Protein AF-A0A178WM31-F1 (afdb_monomer)

InterPro domains:
  IPR015324 Ribosomal protein Rsm22-like [PF09243] (24-96)
  IPR015324 Ribosomal protein Rsm22-like [PF09243] (181-247)
  IPR052571 Mitochondrial RNA Methyltransferase [PTHR13184] (1-259)

Nearest PDB structures (foldseek):
  4l1n-assembly1_A  TM=6.946E-01  e=3.541E-01  Clostridium novyi NT

Structure (mmCIF, N/CA/C/O backbone):
data_AF-A0A178WM31-F1
#
_entry.id   AF-A0A178WM31-F1
#
loop_
_atom_site.group_PDB
_atom_site.id
_atom_site.type_symbol
_atom_site.label_atom_id
_atom_site.label_alt_id
_atom_site.label_comp_id
_atom_site.label_asym_id
_atom_site.label_entity_id
_atom_site.label_seq_id
_atom_site.pdbx_PDB_ins_code
_atom_site.Cartn_x
_atom_site.Cartn_y
_atom_site.Cartn_z
_atom_site.occupancy
_atom_site.B_iso_or_equiv
_atom_site.auth_seq_id
_atom_site.auth_comp_id
_atom_site.auth_asym_id
_atom_site.auth_atom_id
_atom_site.pdbx_PDB_model_num
ATOM 1 N N . MET A 1 1 ? -17.521 -1.505 -2.002 1.00 82.62 1 MET A N 1
ATOM 2 C CA . MET A 1 1 ? -17.463 -2.493 -0.894 1.00 82.62 1 MET A CA 1
ATOM 3 C C . MET A 1 1 ? -16.826 -1.911 0.374 1.00 82.62 1 MET A C 1
ATOM 5 O O . MET A 1 1 ? -17.539 -1.756 1.356 1.00 82.62 1 MET A O 1
ATOM 9 N N . ARG A 1 2 ? -15.535 -1.531 0.354 1.00 89.56 2 ARG A N 1
ATOM 10 C CA . ARG A 1 2 ? -14.767 -1.012 1.510 1.00 89.56 2 ARG A CA 1
ATOM 11 C C . ARG A 1 2 ? -15.497 0.030 2.374 1.00 89.56 2 ARG A C 1
ATOM 13 O O . ARG A 1 2 ? -15.720 -0.195 3.560 1.00 89.56 2 ARG A O 1
ATOM 20 N N . SER A 1 3 ? -15.909 1.139 1.761 1.00 86.56 3 SER A N 1
ATOM 21 C CA . SER A 1 3 ? -16.620 2.246 2.418 1.00 86.56 3 SER A CA 1
ATOM 22 C C . SER A 1 3 ? -17.945 1.814 3.063 1.00 86.56 3 SER A C 1
ATOM 24 O O . SER A 1 3 ? -18.277 2.274 4.154 1.00 86.56 3 SER A O 1
ATOM 26 N N . HIS A 1 4 ? -18.669 0.876 2.445 1.00 88.88 4 HIS A N 1
ATOM 27 C CA . HIS A 1 4 ? -19.939 0.359 2.958 1.00 88.88 4 HIS A CA 1
ATOM 28 C C . HIS A 1 4 ? -19.770 -0.470 4.243 1.00 88.88 4 HIS A C 1
ATOM 30 O O . HIS A 1 4 ? -20.517 -0.261 5.197 1.00 88.88 4 HIS A O 1
ATOM 36 N N . ILE A 1 5 ? -18.771 -1.361 4.304 1.00 90.12 5 ILE A N 1
ATOM 37 C CA . ILE A 1 5 ? -18.499 -2.192 5.493 1.00 90.12 5 ILE A CA 1
ATOM 38 C C . ILE A 1 5 ? -18.154 -1.303 6.696 1.00 90.12 5 ILE A C 1
ATOM 40 O O . ILE A 1 5 ? -18.776 -1.415 7.752 1.00 90.12 5 ILE A O 1
ATOM 44 N N . LEU A 1 6 ? -17.232 -0.351 6.517 1.00 88.94 6 LEU A N 1
ATOM 45 C CA . LEU A 1 6 ? -16.856 0.587 7.578 1.00 88.94 6 LEU A CA 1
ATOM 46 C C . LEU A 1 6 ? -18.022 1.494 7.999 1.00 88.94 6 LEU A C 1
ATOM 48 O O . LEU A 1 6 ? -18.183 1.781 9.185 1.00 88.94 6 LEU A O 1
ATOM 52 N N . TRP A 1 7 ? -18.869 1.927 7.060 1.00 90.31 7 TRP A N 1
ATOM 53 C CA . TRP A 1 7 ? -20.075 2.696 7.375 1.00 90.31 7 TRP A CA 1
ATOM 54 C C . TRP A 1 7 ? -21.085 1.887 8.199 1.00 90.31 7 TRP A C 1
ATOM 56 O O . TRP A 1 7 ? -21.646 2.419 9.161 1.00 90.31 7 TRP A O 1
ATOM 66 N N . MET A 1 8 ? -21.287 0.606 7.868 1.00 90.75 8 MET A N 1
ATOM 67 C CA . MET A 1 8 ? -22.155 -0.303 8.623 1.00 90.75 8 MET A CA 1
ATOM 68 C C . MET A 1 8 ? -21.659 -0.489 10.059 1.00 90.75 8 MET A C 1
ATOM 70 O O . MET A 1 8 ? -22.449 -0.350 10.996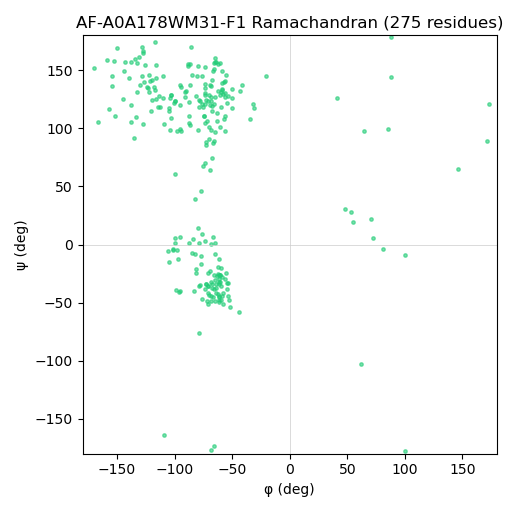 1.00 90.75 8 MET A O 1
ATOM 74 N N . GLU A 1 9 ? -20.359 -0.705 10.262 1.00 89.88 9 GLU A N 1
ATOM 75 C CA . GLU A 1 9 ? -19.808 -0.897 11.607 1.00 89.88 9 GLU A CA 1
ATOM 76 C C . GLU A 1 9 ? -19.814 0.409 12.419 1.00 89.88 9 GLU A C 1
ATOM 78 O O . GLU A 1 9 ? -20.303 0.421 13.550 1.00 89.88 9 GLU A O 1
ATOM 83 N N . LYS A 1 10 ? -19.458 1.554 11.812 1.00 87.38 10 LYS A N 1
ATOM 84 C CA . LYS A 1 10 ? -19.639 2.892 12.419 1.00 87.38 10 LYS A CA 1
ATOM 85 C C . LYS A 1 10 ? 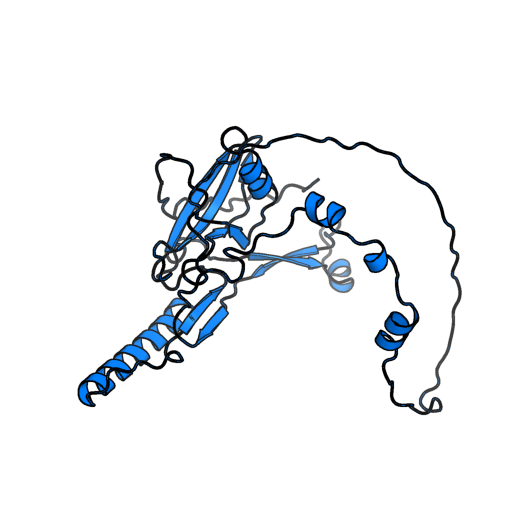-21.112 3.220 12.714 1.00 87.38 10 LYS A C 1
ATOM 87 O O . LYS A 1 10 ? -21.407 4.039 13.584 1.00 87.38 10 LYS A O 1
ATOM 92 N N . ARG A 1 11 ? -22.079 2.635 11.996 1.00 89.69 11 ARG A N 1
ATOM 93 C CA . ARG A 1 11 ? -23.524 2.767 12.283 1.00 89.69 11 ARG A CA 1
ATOM 94 C C . ARG A 1 11 ? -23.959 1.877 13.452 1.00 89.69 11 ARG A C 1
ATOM 96 O O . ARG A 1 11 ? -24.832 2.300 14.208 1.00 89.69 11 ARG A O 1
ATOM 103 N N . LYS A 1 12 ? -23.371 0.686 13.623 1.00 88.50 12 LYS A N 1
ATOM 104 C CA . LYS A 1 12 ? -23.596 -0.176 14.800 1.00 88.50 12 LYS A CA 1
ATOM 105 C C . LYS A 1 12 ? -23.009 0.447 16.068 1.00 88.50 12 LYS A C 1
ATOM 107 O O . LYS A 1 12 ? -23.745 0.571 17.042 1.00 88.50 12 LYS A O 1
ATOM 112 N N . LEU A 1 13 ? -21.756 0.913 16.031 1.00 85.19 13 LEU A N 1
ATOM 113 C CA . LEU A 1 13 ? -21.094 1.596 17.155 1.00 85.19 13 LEU A CA 1
ATOM 114 C C . LEU A 1 13 ? -21.945 2.757 17.689 1.00 85.19 13 LEU A C 1
ATOM 116 O O . LEU A 1 13 ? -22.389 2.712 18.832 1.00 85.19 13 LEU A O 1
ATOM 120 N N . ARG A 1 14 ? -22.363 3.682 16.815 1.00 87.31 14 ARG A N 1
ATOM 121 C CA . ARG A 1 14 ? -23.258 4.802 17.175 1.00 87.31 14 ARG A CA 1
ATOM 122 C C . ARG A 1 14 ? -24.625 4.398 17.744 1.00 87.31 14 ARG A C 1
ATOM 124 O O . ARG A 1 14 ? -25.293 5.226 18.364 1.00 87.31 14 ARG A O 1
ATOM 131 N N . LYS A 1 15 ? -25.096 3.164 17.523 1.00 87.44 15 LYS A N 1
ATOM 132 C CA . LYS A 1 15 ? -26.299 2.628 18.191 1.00 87.44 15 LYS A CA 1
ATOM 133 C C . LYS A 1 15 ? -25.974 2.072 19.579 1.00 87.44 15 LYS A C 1
ATOM 135 O O . LYS A 1 15 ? -26.765 2.282 20.495 1.00 87.44 15 LYS A O 1
ATOM 140 N N . LEU A 1 16 ? -24.840 1.384 19.727 1.00 84.69 16 LEU A N 1
ATOM 141 C CA . LEU A 1 16 ? -24.357 0.862 21.007 1.00 84.69 16 LEU A CA 1
ATOM 142 C C . LEU A 1 16 ? -24.027 2.004 21.972 1.00 84.69 16 LEU A C 1
ATOM 144 O O . LEU A 1 16 ? -24.573 2.019 23.067 1.00 84.69 16 LEU A O 1
ATOM 148 N N . GLU A 1 17 ? -23.275 3.014 21.528 1.00 84.12 17 GLU A N 1
ATOM 149 C CA . GLU A 1 17 ? -22.971 4.244 22.279 1.00 84.12 17 GLU A CA 1
ATOM 150 C C . GLU A 1 17 ? -24.244 4.927 22.805 1.00 84.12 17 GLU A C 1
ATOM 152 O O . GLU A 1 17 ? -24.350 5.246 23.986 1.00 84.12 17 GLU A O 1
ATOM 157 N N . LYS A 1 18 ? -25.263 5.100 21.948 1.00 85.50 18 LYS A N 1
ATOM 158 C CA . LYS A 1 18 ? -26.552 5.694 22.346 1.00 85.50 18 LYS A CA 1
ATOM 159 C C . LYS A 1 18 ? -27.312 4.854 23.372 1.00 85.50 18 LYS A C 1
ATOM 161 O O . LYS A 1 18 ? -28.002 5.424 24.212 1.00 85.50 18 LYS A O 1
ATOM 166 N N . LYS A 1 19 ? -27.205 3.524 23.304 1.00 84.31 19 LYS A N 1
ATOM 167 C CA . LYS A 1 19 ? -27.796 2.620 24.297 1.00 84.31 19 LYS A CA 1
ATOM 168 C C . LYS A 1 19 ? -27.023 2.694 25.620 1.00 84.31 19 LYS A C 1
ATOM 170 O O . LYS A 1 19 ? -27.624 2.937 26.654 1.00 84.31 19 LYS A O 1
ATOM 175 N N . MET A 1 20 ? -25.698 2.600 25.575 1.00 81.12 20 MET A N 1
ATOM 176 C CA . MET A 1 20 ? -24.802 2.707 26.732 1.00 81.12 20 MET A CA 1
ATOM 177 C C . MET A 1 20 ? -24.952 4.036 27.482 1.00 81.12 20 MET A C 1
ATOM 179 O O . MET A 1 20 ? -25.060 4.033 28.706 1.00 81.12 20 MET A O 1
ATOM 183 N N . LYS A 1 21 ? -25.084 5.157 26.758 1.00 80.69 21 LYS A N 1
ATOM 184 C CA . LYS A 1 21 ? -25.365 6.480 27.340 1.00 80.69 21 LYS A CA 1
ATOM 185 C C . LYS A 1 21 ? -26.745 6.575 28.008 1.00 80.69 21 LYS A C 1
ATOM 187 O O . LYS A 1 21 ? -26.917 7.374 28.921 1.00 80.69 21 LYS A O 1
ATOM 192 N N . LYS A 1 22 ? -27.725 5.770 27.578 1.00 80.75 22 LYS A N 1
ATOM 193 C CA . LYS A 1 22 ? -29.028 5.635 28.254 1.00 80.75 22 LYS A CA 1
ATOM 194 C C . LYS A 1 22 ? -28.936 4.731 29.492 1.00 80.75 22 LYS A C 1
ATOM 196 O O . LYS A 1 22 ? -29.598 5.004 30.485 1.00 80.75 22 LYS A O 1
ATOM 201 N N . ASP A 1 23 ? -28.110 3.691 29.423 1.00 80.50 23 ASP A N 1
ATOM 202 C CA . ASP A 1 23 ? -27.950 2.667 30.464 1.00 80.50 23 ASP A CA 1
ATOM 203 C C . ASP A 1 23 ? -26.890 3.044 31.533 1.00 80.50 23 ASP A C 1
ATOM 205 O O . ASP A 1 23 ? -26.632 2.259 32.445 1.00 80.50 23 ASP A O 1
ATOM 209 N N . GLY A 1 24 ? -26.260 4.224 31.428 1.00 72.31 24 GLY A N 1
ATOM 210 C CA . GLY A 1 24 ? -25.311 4.764 32.413 1.00 72.31 24 GLY A CA 1
ATOM 211 C C . GLY A 1 24 ? -23.954 4.051 32.489 1.00 72.31 24 GLY A C 1
ATOM 212 O O . GLY A 1 24 ? -23.294 4.122 33.523 1.00 72.31 24 GLY A O 1
ATOM 213 N N . LYS A 1 25 ? -23.536 3.334 31.435 1.00 65.44 25 LYS A N 1
ATOM 214 C CA . LYS A 1 25 ? -22.296 2.532 31.420 1.00 65.44 25 LYS A CA 1
ATOM 215 C C . LYS A 1 25 ? -21.335 2.986 30.324 1.00 65.44 25 LYS A C 1
ATOM 217 O O . LYS A 1 25 ? -21.616 2.784 29.147 1.00 65.44 25 LYS A O 1
ATOM 222 N N . GLU A 1 26 ? -20.173 3.508 30.708 1.00 60.28 26 GLU A N 1
ATOM 223 C CA . GLU A 1 26 ? -19.117 3.967 29.790 1.00 60.28 26 GLU A CA 1
ATOM 224 C C . GLU A 1 26 ? -17.985 2.935 29.633 1.00 60.28 26 GLU A C 1
ATOM 226 O O . GLU A 1 26 ? -16.831 3.196 29.952 1.00 60.28 26 GLU A O 1
ATOM 231 N N . VAL A 1 27 ? -18.306 1.735 29.137 1.00 58.72 27 VAL A N 1
ATOM 232 C CA . VAL A 1 27 ? -17.288 0.729 28.775 1.00 58.72 27 VAL A CA 1
ATOM 233 C C . VAL A 1 27 ? -17.532 0.255 27.347 1.00 58.72 27 VAL A C 1
ATOM 235 O O . VAL A 1 27 ? -18.444 -0.531 27.088 1.00 58.72 27 VAL A O 1
ATOM 238 N N . LEU A 1 28 ? -16.716 0.746 26.413 1.00 62.62 28 LEU A N 1
ATOM 239 C CA . LEU A 1 28 ? -16.705 0.284 25.027 1.00 62.62 28 LEU A CA 1
ATOM 240 C C . LEU A 1 28 ? -15.927 -1.035 24.932 1.00 62.62 28 LEU A C 1
ATOM 242 O O . LEU A 1 28 ? -14.763 -1.106 25.315 1.00 62.62 28 LEU A O 1
ATOM 246 N N . ASP A 1 29 ? -16.561 -2.078 24.396 1.00 64.75 29 ASP A N 1
ATOM 247 C CA . ASP A 1 29 ? -15.893 -3.354 24.128 1.00 64.75 29 ASP A CA 1
ATOM 248 C C . ASP A 1 29 ? -14.869 -3.183 22.995 1.00 64.75 29 ASP A C 1
ATOM 250 O O . ASP A 1 29 ? -15.228 -2.797 21.877 1.00 64.75 29 ASP A O 1
ATOM 254 N N . LEU A 1 30 ? -13.604 -3.521 23.264 1.00 66.44 30 LEU A N 1
ATOM 255 C CA . LEU A 1 30 ? -12.494 -3.512 22.302 1.00 66.44 30 LEU A CA 1
ATOM 256 C C . LEU A 1 30 ? -12.779 -4.358 21.048 1.00 66.44 30 LEU A C 1
ATOM 258 O O . LEU A 1 30 ? -12.230 -4.085 19.981 1.00 66.44 30 LEU A O 1
ATOM 262 N N . LYS A 1 31 ? -13.665 -5.360 21.147 1.00 71.19 31 LYS A N 1
ATOM 263 C CA . LYS A 1 31 ? -14.098 -6.212 20.025 1.00 71.19 31 LYS A CA 1
ATOM 264 C C . LYS A 1 31 ? -15.105 -5.526 19.095 1.00 71.19 31 LYS A C 1
ATOM 266 O O . LYS A 1 31 ? -15.413 -6.066 18.031 1.00 71.19 31 LYS A O 1
ATOM 271 N N . SER A 1 32 ? -15.630 -4.359 19.472 1.00 80.12 32 SER A N 1
ATOM 272 C CA . SER A 1 32 ? -16.618 -3.614 18.691 1.00 80.12 32 SER A CA 1
ATOM 273 C C . SER A 1 32 ? -15.966 -2.693 17.650 1.00 80.12 32 SER A C 1
ATOM 275 O O . SER A 1 32 ? -14.979 -2.003 17.911 1.00 80.12 32 SER A O 1
ATOM 277 N N . GLY A 1 33 ? -16.535 -2.682 16.441 1.00 86.44 33 GLY A N 1
ATOM 278 C CA . GLY A 1 33 ? -15.973 -1.985 15.282 1.00 86.44 33 GLY A CA 1
ATOM 279 C C . GLY A 1 33 ? -15.226 -2.916 14.325 1.00 86.44 33 GLY A C 1
ATOM 280 O O . GLY A 1 33 ? -15.190 -4.136 14.506 1.00 86.44 33 GLY A O 1
ATOM 281 N N . ALA A 1 34 ? -14.658 -2.326 13.279 1.00 90.06 34 ALA A N 1
ATOM 282 C CA . ALA A 1 34 ? -13.751 -2.990 12.355 1.00 90.06 34 ALA A CA 1
ATOM 283 C C . ALA A 1 34 ? -12.826 -1.952 11.713 1.00 90.06 34 ALA A C 1
ATOM 285 O O . ALA A 1 34 ? -13.267 -0.837 11.420 1.00 90.06 34 ALA A O 1
ATOM 286 N N . HIS A 1 35 ? -11.586 -2.351 11.452 1.00 89.62 35 HIS A N 1
ATOM 287 C CA . HIS A 1 35 ? -10.571 -1.559 10.763 1.00 89.62 35 HIS A CA 1
ATOM 288 C C . HIS A 1 35 ? -9.968 -2.354 9.599 1.00 89.62 35 HIS A C 1
ATOM 290 O O . HIS A 1 35 ? -10.140 -3.574 9.488 1.00 89.62 35 HIS A O 1
ATOM 296 N N . ILE A 1 36 ? -9.278 -1.650 8.709 1.00 90.81 36 ILE A N 1
ATOM 297 C CA . ILE A 1 36 ? -8.572 -2.227 7.568 1.00 90.81 36 ILE A CA 1
ATOM 298 C C . ILE A 1 36 ? -7.144 -2.570 7.977 1.00 90.81 36 ILE A C 1
ATOM 300 O O . ILE A 1 36 ? -6.440 -1.750 8.563 1.00 90.81 36 ILE A O 1
ATOM 304 N N . VAL A 1 37 ? -6.740 -3.792 7.631 1.00 89.25 37 VAL A N 1
ATOM 305 C CA . VAL A 1 37 ? -5.373 -4.305 7.804 1.00 89.25 37 VAL A CA 1
ATOM 306 C C . VAL A 1 37 ? -4.567 -4.117 6.518 1.00 89.25 37 VAL A C 1
ATOM 308 O O . VAL A 1 37 ? -3.394 -3.766 6.554 1.00 89.25 37 VAL A O 1
ATOM 311 N N . ALA A 1 38 ? -5.198 -4.349 5.365 1.00 89.62 38 ALA A N 1
ATOM 312 C CA . ALA A 1 38 ? -4.573 -4.221 4.053 1.00 89.62 38 ALA A CA 1
ATOM 313 C C . ALA A 1 38 ? -5.642 -4.034 2.958 1.00 89.62 38 ALA A C 1
ATOM 315 O O . ALA A 1 38 ? -6.796 -4.425 3.159 1.00 89.62 38 ALA A O 1
ATOM 316 N N . PRO A 1 39 ? -5.301 -3.478 1.782 1.00 89.94 39 PRO A N 1
ATOM 317 C CA . PRO A 1 39 ? -4.003 -2.912 1.406 1.00 89.94 39 PRO A CA 1
ATOM 318 C C . PRO A 1 39 ? -3.784 -1.475 1.900 1.00 89.94 39 PRO A C 1
ATOM 320 O O . PRO A 1 39 ? -2.636 -1.058 2.041 1.00 89.94 39 PRO A O 1
ATOM 323 N N . CYS A 1 40 ? -4.863 -0.722 2.141 1.00 90.50 40 CYS A N 1
ATOM 324 C CA . CYS A 1 40 ? -4.811 0.676 2.569 1.00 90.50 40 CYS A CA 1
ATOM 325 C C . CYS A 1 40 ? -4.367 0.785 4.041 1.00 90.50 40 CYS A C 1
ATOM 327 O O . CYS A 1 40 ? -4.971 0.106 4.869 1.00 90.50 40 CYS A O 1
ATOM 329 N N . PRO A 1 41 ? -3.440 1.694 4.396 1.00 88.50 41 PRO A N 1
ATOM 330 C CA . PRO A 1 41 ? -3.034 1.936 5.789 1.00 88.50 41 PRO A CA 1
ATOM 331 C C . PRO A 1 41 ? -4.053 2.762 6.604 1.00 88.50 41 PRO A C 1
ATOM 333 O O . PRO A 1 41 ? -3.766 3.197 7.713 1.00 88.50 41 PRO A O 1
ATOM 336 N N . HIS A 1 42 ? -5.248 3.017 6.062 1.00 89.12 42 HIS A N 1
ATOM 337 C CA . HIS A 1 42 ? -6.242 3.913 6.655 1.00 89.12 42 HIS A CA 1
ATOM 338 C C . HIS A 1 42 ? -7.684 3.406 6.445 1.00 89.12 42 HIS A C 1
ATOM 340 O O . HIS A 1 42 ? -7.987 2.704 5.474 1.00 89.12 42 HIS A O 1
ATOM 346 N N . ASP A 1 43 ? -8.603 3.847 7.309 1.00 89.56 43 ASP A N 1
ATOM 347 C CA . ASP A 1 43 ? -10.050 3.562 7.286 1.00 89.56 43 ASP A CA 1
ATOM 348 C C . ASP A 1 43 ? -10.893 4.717 6.711 1.00 89.56 43 ASP A C 1
ATOM 350 O O . ASP A 1 43 ? -12.112 4.599 6.561 1.00 89.56 43 ASP A O 1
ATOM 354 N N . GLY A 1 44 ? -10.265 5.850 6.386 1.00 88.00 44 GLY A N 1
ATOM 355 C CA . GLY A 1 44 ? -10.928 7.015 5.782 1.00 88.00 44 GLY A CA 1
ATOM 356 C C . GLY A 1 44 ? -11.464 6.773 4.366 1.00 88.00 44 GLY A C 1
ATOM 357 O O . GLY A 1 44 ? -11.399 5.659 3.836 1.00 88.00 44 GLY A O 1
ATOM 358 N N . LYS A 1 45 ? -11.963 7.823 3.703 1.00 89.88 45 LYS A N 1
ATOM 359 C CA . LYS A 1 45 ? -12.295 7.765 2.266 1.00 89.88 45 LYS A CA 1
ATOM 360 C C . LYS A 1 45 ? -11.044 7.367 1.463 1.00 89.88 45 LYS A C 1
ATOM 362 O O . LYS A 1 45 ? -9.954 7.788 1.828 1.00 89.88 45 LYS A O 1
ATOM 367 N N . CYS A 1 46 ? -11.159 6.520 0.435 1.00 90.88 46 CYS A N 1
ATOM 368 C CA . CYS A 1 46 ? -9.971 6.118 -0.335 1.00 90.88 46 CYS A CA 1
ATOM 369 C C . CYS A 1 46 ? -9.505 7.287 -1.228 1.00 90.88 46 CYS A C 1
ATOM 371 O O . CYS A 1 46 ? -10.345 7.817 -1.957 1.00 90.88 46 CYS A O 1
ATOM 373 N N . PRO A 1 47 ? -8.208 7.665 -1.235 1.00 89.31 47 PRO A N 1
ATOM 374 C CA . PRO A 1 47 ? -7.700 8.751 -2.084 1.00 89.31 47 PRO A CA 1
ATOM 375 C C . PRO A 1 47 ? -7.984 8.555 -3.579 1.00 89.31 47 PRO A C 1
ATOM 377 O O . PRO A 1 47 ? -8.191 9.520 -4.305 1.00 89.31 47 PRO A O 1
ATOM 380 N N . LEU A 1 48 ? -8.060 7.297 -4.029 1.00 88.56 48 LEU A N 1
ATOM 381 C CA . LEU A 1 48 ? -8.360 6.932 -5.415 1.00 88.56 48 LEU A CA 1
ATOM 382 C C . LEU A 1 48 ? -9.869 6.866 -5.740 1.00 88.56 48 LEU A C 1
ATOM 384 O O . LEU A 1 48 ? -10.214 6.712 -6.904 1.00 88.56 48 LEU A O 1
ATOM 388 N N . GLU A 1 49 ? -10.784 6.993 -4.766 1.00 85.75 49 GLU A N 1
ATOM 389 C CA . GLU A 1 49 ? -12.235 6.758 -4.969 1.00 85.75 49 GLU A CA 1
ATOM 390 C C . GLU A 1 49 ? -12.898 7.728 -5.958 1.00 85.75 49 GLU A C 1
ATOM 392 O O . GLU A 1 49 ? -13.887 7.368 -6.587 1.00 85.75 49 GLU A O 1
ATOM 397 N N . ASN A 1 50 ? -12.348 8.937 -6.107 1.00 83.00 50 ASN A N 1
ATOM 398 C CA . ASN A 1 50 ? -12.806 9.933 -7.080 1.00 83.00 50 ASN A CA 1
ATOM 399 C C . ASN A 1 50 ? -11.946 9.973 -8.359 1.00 83.00 50 ASN A C 1
ATOM 401 O O . ASN A 1 50 ? -12.199 10.802 -9.228 1.00 83.00 50 ASN A O 1
ATOM 405 N N . THR A 1 51 ? -10.928 9.120 -8.484 1.00 82.12 51 THR A N 1
ATOM 406 C CA . THR A 1 51 ? -10.112 9.053 -9.705 1.00 82.12 51 THR A CA 1
ATOM 407 C C . THR A 1 51 ? -10.743 8.112 -10.723 1.00 82.12 51 THR A C 1
ATOM 409 O O . THR A 1 51 ? -11.414 7.151 -10.355 1.00 82.12 51 THR A O 1
ATOM 412 N N . GLY A 1 52 ? -10.448 8.309 -12.010 1.00 83.62 52 GLY A N 1
ATOM 413 C CA . GLY A 1 52 ? -10.806 7.349 -13.066 1.00 83.62 52 GLY A CA 1
ATOM 414 C C . GLY A 1 52 ? -10.070 5.999 -12.983 1.00 83.62 52 GLY A C 1
ATOM 415 O O . GLY A 1 52 ? -10.194 5.183 -13.893 1.00 83.62 52 GLY A O 1
ATOM 416 N N . LYS A 1 53 ? -9.284 5.757 -11.923 1.00 84.12 53 LYS A N 1
ATOM 417 C CA . LYS A 1 53 ? -8.523 4.528 -11.679 1.00 84.12 53 LYS A CA 1
ATOM 418 C C . LYS A 1 53 ? -9.015 3.814 -10.421 1.00 84.12 53 LYS A C 1
ATOM 420 O O . LYS A 1 53 ? -9.509 4.427 -9.482 1.00 84.12 53 LYS A O 1
ATOM 425 N N . TYR A 1 54 ? -8.804 2.501 -10.371 1.00 87.38 54 TYR A N 1
ATOM 426 C CA . TYR A 1 54 ? -9.060 1.684 -9.185 1.00 87.38 54 TYR A CA 1
ATOM 427 C C . TYR A 1 54 ? -7.749 1.191 -8.562 1.00 87.38 54 TYR A C 1
ATOM 429 O O . TYR A 1 54 ? -6.784 0.884 -9.266 1.00 87.38 54 TYR A O 1
ATOM 437 N N . CYS A 1 55 ? -7.719 1.104 -7.231 1.00 89.06 55 CYS A N 1
ATOM 438 C CA . CYS A 1 55 ? -6.591 0.541 -6.491 1.00 89.06 55 CYS A CA 1
ATOM 439 C C . CYS A 1 55 ? -6.506 -0.973 -6.740 1.00 89.06 55 CYS A C 1
ATOM 441 O O . CYS A 1 55 ? -7.460 -1.700 -6.453 1.00 89.06 55 CYS A O 1
ATOM 443 N N . HIS A 1 56 ? -5.382 -1.433 -7.286 1.00 91.69 56 HIS A N 1
ATOM 444 C CA . HIS A 1 56 ? -5.136 -2.831 -7.624 1.00 91.69 56 HIS A CA 1
ATOM 445 C C . HIS A 1 56 ? -3.651 -3.170 -7.525 1.00 91.69 56 HIS A C 1
ATOM 447 O O . HIS A 1 56 ? -2.811 -2.280 -7.404 1.00 91.69 56 HIS A O 1
ATOM 453 N N . PHE A 1 57 ? -3.363 -4.463 -7.601 1.00 90.31 57 PHE A N 1
ATOM 454 C CA . PHE A 1 57 ? -2.028 -5.041 -7.665 1.00 90.31 57 PHE A CA 1
ATOM 455 C C . PHE A 1 57 ? -1.956 -5.985 -8.863 1.00 90.31 57 PHE A C 1
ATOM 457 O O . PHE A 1 57 ? -2.983 -6.343 -9.449 1.00 90.31 57 PHE A O 1
ATOM 464 N N . VAL A 1 58 ? -0.741 -6.379 -9.233 1.00 90.19 58 VAL A N 1
ATOM 465 C CA . VAL A 1 58 ? -0.489 -7.350 -10.299 1.00 90.19 58 VAL A CA 1
ATOM 466 C C . VAL A 1 58 ? 0.239 -8.544 -9.711 1.00 90.19 58 VAL A C 1
ATOM 468 O O . VAL A 1 58 ? 1.306 -8.381 -9.126 1.00 90.19 58 VAL A O 1
ATOM 471 N N . GLN A 1 59 ? -0.326 -9.736 -9.895 1.00 90.62 59 GLN A N 1
ATOM 472 C CA . GLN A 1 59 ? 0.349 -10.996 -9.614 1.00 90.62 59 GLN A CA 1
ATOM 473 C C . GLN A 1 59 ? 0.793 -11.620 -10.935 1.00 90.62 59 GLN A C 1
ATOM 475 O O . GLN A 1 59 ? -0.012 -11.803 -11.847 1.00 90.62 59 GLN A O 1
ATOM 480 N N . ARG A 1 60 ? 2.068 -12.001 -11.024 1.00 90.25 60 ARG A N 1
ATOM 481 C CA . ARG A 1 60 ? 2.548 -12.845 -12.118 1.00 90.25 60 ARG A CA 1
ATOM 482 C C . ARG A 1 60 ? 2.152 -14.292 -11.850 1.00 90.25 60 ARG A C 1
ATOM 484 O O . ARG A 1 60 ? 2.524 -14.845 -10.815 1.00 90.25 60 ARG A O 1
ATOM 491 N N . LEU A 1 61 ? 1.428 -14.900 -12.781 1.00 91.81 61 LEU A N 1
ATOM 492 C CA . LEU A 1 61 ? 1.025 -16.304 -12.749 1.00 91.81 61 LEU A CA 1
ATOM 493 C C . LEU A 1 61 ? 1.630 -17.043 -13.942 1.00 91.81 61 LEU A C 1
ATOM 495 O O . LEU A 1 61 ? 1.597 -16.559 -15.074 1.00 91.81 61 LEU A O 1
ATOM 499 N N . GLN A 1 62 ? 2.176 -18.234 -13.710 1.00 92.94 62 GLN A N 1
ATOM 500 C CA . GLN A 1 62 ? 2.695 -19.064 -14.794 1.00 92.94 62 GLN A CA 1
ATOM 501 C C . GLN A 1 62 ? 1.525 -19.661 -15.589 1.00 92.94 62 GLN A C 1
ATOM 503 O O . GLN A 1 62 ? 0.629 -20.282 -15.019 1.00 92.94 62 GLN A O 1
ATOM 508 N N . ARG A 1 63 ? 1.535 -19.509 -16.917 1.00 88.56 63 ARG A N 1
ATOM 509 C CA . ARG A 1 63 ? 0.544 -20.146 -17.792 1.00 88.56 63 ARG A CA 1
ATOM 510 C C . ARG A 1 63 ? 0.746 -21.650 -17.799 1.00 88.56 63 ARG A C 1
ATOM 512 O O . ARG A 1 63 ? 1.874 -22.121 -17.969 1.00 88.56 63 ARG A O 1
ATOM 519 N N . THR A 1 64 ? -0.344 -22.402 -17.716 1.00 89.31 64 THR A N 1
ATOM 520 C CA . THR A 1 64 ? -0.312 -23.867 -17.821 1.00 89.31 64 THR A CA 1
ATOM 521 C C . THR A 1 64 ? 0.139 -24.320 -19.213 1.00 89.31 64 THR A C 1
ATOM 523 O O . THR A 1 64 ? 0.047 -23.576 -20.193 1.00 89.31 64 THR A O 1
ATOM 526 N N . SER A 1 65 ? 0.592 -25.571 -19.335 1.00 86.50 65 SER A N 1
ATOM 527 C CA . SER A 1 65 ? 0.908 -26.187 -20.634 1.00 86.50 65 SER A CA 1
ATOM 528 C C . SER A 1 65 ? -0.274 -26.096 -21.610 1.00 86.50 65 SER A C 1
ATOM 530 O O . SER A 1 65 ? -0.093 -25.669 -22.746 1.00 86.50 65 SER A O 1
ATOM 532 N N . SER A 1 66 ? -1.497 -26.381 -21.149 1.00 86.19 66 SER A N 1
ATOM 533 C CA . SER A 1 66 ? -2.725 -26.273 -21.949 1.00 86.19 66 SER A CA 1
ATOM 534 C C . SER A 1 66 ? -3.000 -24.848 -22.444 1.00 86.19 66 SER A C 1
ATOM 536 O O . SER A 1 66 ? -3.288 -24.654 -23.627 1.00 86.19 66 SER A O 1
ATOM 538 N N . GLN A 1 67 ? -2.838 -23.833 -21.587 1.00 85.75 67 GLN A N 1
ATOM 539 C CA . GLN A 1 67 ? -2.972 -22.428 -21.980 1.00 85.75 67 GLN A CA 1
ATOM 540 C C . GLN A 1 67 ? -1.933 -22.031 -23.036 1.00 85.75 67 GLN A C 1
ATOM 542 O O . GLN A 1 67 ? -2.297 -21.365 -24.003 1.00 85.75 67 GLN A O 1
ATOM 547 N N . ARG A 1 68 ? -0.669 -22.458 -22.890 1.00 85.12 68 ARG A N 1
ATOM 548 C CA . ARG A 1 68 ? 0.398 -22.189 -23.874 1.00 85.12 68 ARG A CA 1
ATOM 549 C C . ARG A 1 68 ? 0.135 -22.879 -25.218 1.00 85.12 68 ARG A C 1
ATOM 551 O O . ARG A 1 68 ? 0.370 -22.275 -26.260 1.00 85.12 68 ARG A O 1
ATOM 558 N N . SER A 1 69 ? -0.403 -24.098 -25.203 1.00 81.88 69 SER A N 1
ATOM 559 C CA . SER A 1 69 ? -0.734 -24.863 -26.414 1.00 81.88 69 SER A CA 1
ATOM 560 C C . SER A 1 69 ? -1.930 -24.295 -27.190 1.00 81.88 69 SER A C 1
ATOM 562 O O . SER A 1 69 ? -1.936 -24.346 -28.425 1.00 81.88 69 SER A O 1
ATOM 564 N N . TYR A 1 70 ? -2.936 -23.762 -26.480 1.00 82.38 70 TYR A N 1
ATOM 565 C CA . TYR A 1 70 ? -4.208 -23.314 -27.061 1.00 82.38 70 TYR A CA 1
ATOM 566 C C . TYR A 1 70 ? -4.266 -21.805 -27.361 1.00 82.38 70 TYR A C 1
ATOM 568 O O . TYR A 1 70 ? -4.748 -21.418 -28.426 1.00 82.38 70 TYR A O 1
ATOM 576 N N . LYS A 1 71 ? -3.734 -20.929 -26.487 1.00 77.94 71 LYS A N 1
ATOM 577 C CA . LYS A 1 71 ? -3.628 -19.475 -26.747 1.00 77.94 71 LYS A CA 1
ATOM 578 C C . LYS A 1 71 ? -2.484 -19.190 -27.744 1.00 77.94 71 LYS A C 1
ATOM 580 O O . LYS A 1 71 ? -1.476 -18.585 -27.392 1.00 77.94 71 LYS A O 1
ATOM 585 N N . ARG A 1 72 ? -2.618 -19.611 -29.007 1.00 68.25 72 ARG A N 1
ATOM 586 C CA . ARG A 1 72 ? -1.620 -19.326 -30.055 1.00 68.25 72 ARG A CA 1
ATOM 587 C C . ARG A 1 72 ? -1.701 -17.868 -30.516 1.00 68.25 72 ARG A C 1
ATOM 589 O O . ARG A 1 72 ? -2.637 -17.476 -31.210 1.00 68.25 72 ARG A O 1
ATOM 596 N N . THR A 1 73 ? -0.692 -17.069 -30.186 1.00 66.06 73 THR A N 1
ATOM 597 C CA . THR A 1 73 ? -0.466 -15.754 -30.802 1.00 66.06 73 THR A CA 1
ATOM 598 C C . THR A 1 73 ? -0.028 -15.913 -32.262 1.00 66.06 73 THR A C 1
ATOM 600 O O . THR A 1 73 ? 0.804 -16.762 -32.575 1.00 66.06 73 THR A O 1
ATOM 603 N N . LYS A 1 74 ? -0.571 -15.091 -33.175 1.00 65.56 74 LYS A N 1
ATOM 604 C CA . LYS A 1 74 ? -0.207 -15.106 -34.606 1.00 65.56 74 LYS A CA 1
ATOM 605 C C . LYS A 1 74 ? 1.286 -14.786 -34.786 1.00 65.56 74 LYS A C 1
ATOM 607 O O . LYS A 1 74 ? 1.668 -13.624 -34.722 1.00 65.56 74 LYS A O 1
ATOM 612 N N . GLY A 1 75 ? 2.111 -15.810 -35.005 1.00 67.38 75 GLY A N 1
ATOM 613 C CA . GLY A 1 75 ? 3.534 -15.675 -35.348 1.00 67.38 75 GLY A CA 1
ATOM 614 C C . GLY A 1 75 ? 4.476 -15.223 -34.222 1.00 67.38 75 GLY A C 1
ATOM 615 O O . GLY A 1 75 ? 5.651 -15.008 -34.491 1.00 67.38 75 GLY A O 1
ATOM 616 N N . VAL A 1 76 ? 4.004 -15.088 -32.978 1.00 74.62 76 VAL A N 1
ATOM 617 C CA . VAL A 1 76 ? 4.833 -14.671 -31.829 1.00 74.62 76 VAL A CA 1
ATOM 618 C C . VAL A 1 76 ? 4.775 -15.749 -30.743 1.00 74.62 76 VAL A C 1
ATOM 620 O O . VAL A 1 76 ? 3.663 -16.156 -30.394 1.00 74.62 76 VAL A O 1
ATOM 623 N N . PRO A 1 77 ? 5.910 -16.203 -30.173 1.00 71.56 77 PRO A N 1
ATOM 624 C CA . PRO A 1 77 ? 5.910 -17.118 -29.032 1.00 71.56 77 PRO A CA 1
ATOM 625 C C . PRO A 1 77 ? 5.112 -16.542 -27.856 1.00 71.56 77 PRO A C 1
ATOM 627 O O . PRO A 1 77 ? 5.350 -15.413 -27.420 1.00 71.56 77 PRO A O 1
ATOM 630 N N . LEU A 1 78 ? 4.147 -17.304 -27.335 1.00 80.88 78 LEU A N 1
ATOM 631 C CA . LEU A 1 78 ? 3.362 -16.861 -26.184 1.00 80.88 78 LEU A CA 1
ATOM 632 C C . LEU A 1 78 ? 4.251 -16.853 -24.932 1.00 80.88 78 LEU A C 1
ATOM 634 O O . LEU A 1 78 ? 4.879 -17.861 -24.610 1.00 80.88 78 LEU A O 1
ATOM 638 N N . ARG A 1 79 ? 4.269 -15.737 -24.190 1.00 83.75 79 ARG A N 1
ATOM 639 C CA . ARG A 1 79 ? 5.003 -15.652 -22.915 1.00 83.75 79 ARG A CA 1
ATOM 640 C C . ARG A 1 79 ? 4.544 -16.744 -21.942 1.00 83.75 79 ARG A C 1
ATOM 642 O O . ARG A 1 79 ? 3.347 -17.015 -21.823 1.00 83.75 79 ARG A O 1
ATOM 649 N N . GLY A 1 80 ? 5.498 -17.315 -21.206 1.00 87.94 80 GLY A N 1
ATOM 650 C CA . GLY A 1 80 ? 5.246 -18.370 -20.220 1.00 87.94 80 GLY A CA 1
ATOM 651 C C . GLY A 1 80 ? 4.342 -17.950 -19.057 1.00 87.94 80 GLY A C 1
ATOM 652 O O . GLY A 1 80 ? 3.738 -18.821 -18.446 1.00 87.94 80 GLY A O 1
ATOM 653 N N . PHE A 1 81 ? 4.186 -16.645 -18.810 1.00 89.69 81 PHE A N 1
ATOM 654 C CA . PHE A 1 81 ? 3.427 -16.069 -17.697 1.00 89.69 81 PHE A CA 1
ATOM 655 C C . PHE A 1 81 ? 2.352 -15.062 -18.149 1.00 89.69 81 PHE A C 1
ATOM 657 O O . PHE A 1 81 ? 2.466 -14.428 -19.205 1.00 89.69 81 PHE A O 1
ATOM 664 N N . GLU A 1 82 ? 1.315 -14.902 -17.331 1.00 89.38 82 GLU A N 1
ATOM 665 C CA . GLU A 1 82 ? 0.252 -13.896 -17.425 1.00 89.38 82 GLU A CA 1
ATOM 666 C C . GLU A 1 82 ? 0.323 -12.998 -16.177 1.00 89.38 82 GLU A C 1
ATOM 668 O O . GLU A 1 82 ? 0.482 -13.496 -15.066 1.00 89.38 82 GLU A O 1
ATOM 673 N N . ASP A 1 83 ? 0.261 -11.680 -16.362 1.00 90.88 83 ASP A N 1
ATOM 674 C CA . ASP A 1 83 ? 0.300 -10.704 -15.268 1.00 90.88 83 ASP A CA 1
ATOM 675 C C . ASP A 1 83 ? -1.154 -10.294 -14.955 1.00 90.88 83 ASP A C 1
ATOM 677 O O . ASP A 1 83 ? -1.750 -9.491 -15.676 1.00 90.88 83 ASP A O 1
ATOM 681 N N . GLU A 1 84 ? -1.755 -10.905 -13.928 1.00 91.31 84 GLU A N 1
ATOM 682 C CA . GLU A 1 84 ? -3.174 -10.749 -13.587 1.00 91.31 84 GLU A CA 1
ATOM 683 C C . GLU A 1 84 ? -3.397 -9.608 -12.584 1.00 91.31 84 GLU A C 1
ATOM 685 O O . GLU A 1 84 ? -2.728 -9.510 -11.552 1.00 91.31 84 GLU A O 1
ATOM 690 N N . LYS A 1 85 ? -4.359 -8.729 -12.891 1.00 92.12 85 LYS A N 1
ATOM 691 C CA . LYS A 1 85 ? -4.742 -7.592 -12.047 1.00 92.12 85 LYS A CA 1
ATOM 692 C C . LYS A 1 85 ? -5.799 -8.011 -11.032 1.00 92.12 85 LYS A C 1
ATOM 694 O O . LYS A 1 85 ? -6.892 -8.410 -11.421 1.00 92.12 85 LYS A O 1
ATOM 699 N N . PHE A 1 86 ? -5.518 -7.823 -9.747 1.00 92.06 86 PHE A N 1
ATOM 700 C CA . PHE A 1 86 ? -6.448 -8.143 -8.664 1.00 92.06 86 PHE A CA 1
ATOM 701 C C . PHE A 1 86 ? -6.562 -7.001 -7.649 1.00 92.06 86 PHE A C 1
ATOM 703 O O . PHE A 1 86 ? -5.660 -6.180 -7.484 1.00 92.06 86 PHE A O 1
ATOM 710 N N . CYS A 1 87 ? -7.682 -6.955 -6.933 1.00 92.00 87 CYS A N 1
ATOM 711 C CA . CYS A 1 87 ? -7.873 -6.074 -5.787 1.00 92.00 87 CYS A CA 1
ATOM 712 C C . CYS A 1 87 ? -8.399 -6.887 -4.601 1.00 92.00 87 CYS A C 1
ATOM 714 O O . CYS A 1 87 ? -9.304 -7.706 -4.752 1.00 92.00 87 CYS A O 1
ATOM 716 N N . PHE A 1 88 ? -7.860 -6.635 -3.412 1.00 92.50 88 PHE A N 1
ATOM 717 C CA . PHE A 1 88 ? -8.283 -7.277 -2.170 1.00 92.50 88 PHE A CA 1
ATOM 718 C C . PHE A 1 88 ? -8.518 -6.219 -1.089 1.00 92.50 88 PHE A C 1
ATOM 720 O O . PHE A 1 88 ? -8.044 -5.090 -1.213 1.00 92.50 88 PHE A O 1
ATOM 727 N N . VAL A 1 89 ? -9.251 -6.573 -0.031 1.00 92.81 89 VAL A N 1
ATOM 728 C CA . VAL A 1 89 ? -9.324 -5.787 1.210 1.00 92.81 89 VAL A CA 1
ATOM 729 C C . VAL A 1 89 ? -9.439 -6.752 2.387 1.00 92.81 89 VAL A C 1
ATOM 731 O O . VAL A 1 89 ? -10.350 -7.577 2.420 1.00 92.81 89 VAL A O 1
ATOM 734 N N . ALA A 1 90 ? -8.537 -6.631 3.357 1.00 93.06 90 ALA A N 1
ATOM 735 C CA . ALA A 1 90 ? -8.536 -7.394 4.597 1.00 93.06 90 ALA A CA 1
ATOM 736 C C . ALA A 1 90 ? -9.046 -6.525 5.756 1.00 93.06 90 ALA A C 1
ATOM 738 O O . ALA A 1 90 ? -8.550 -5.417 5.982 1.00 93.06 90 ALA A O 1
ATOM 739 N N . PHE A 1 91 ? -10.019 -7.045 6.506 1.00 91.81 91 PHE A N 1
ATOM 740 C CA . PHE A 1 91 ? -10.610 -6.391 7.674 1.00 91.81 91 PHE A CA 1
ATOM 741 C C . PHE A 1 91 ? -10.330 -7.190 8.942 1.00 91.81 91 PHE A C 1
ATOM 743 O O . PHE A 1 91 ? -10.419 -8.418 8.935 1.00 91.81 91 PHE A O 1
ATOM 750 N N . ARG A 1 92 ? -10.102 -6.490 10.053 1.00 90.31 92 ARG A N 1
ATOM 751 C CA . ARG A 1 92 ? -10.050 -7.068 11.400 1.00 90.31 92 ARG A CA 1
ATOM 752 C C . ARG A 1 92 ? -11.138 -6.429 12.264 1.00 90.31 92 ARG A C 1
ATOM 754 O O . ARG A 1 92 ? -11.441 -5.246 12.121 1.00 90.31 92 ARG A O 1
ATOM 761 N N . ARG A 1 93 ? -11.770 -7.233 13.125 1.00 89.00 93 ARG A N 1
ATOM 762 C CA . ARG A 1 93 ? -12.771 -6.759 14.099 1.00 89.00 93 ARG A CA 1
ATOM 763 C C . ARG A 1 93 ? -12.096 -6.008 15.247 1.00 89.00 93 ARG A C 1
ATOM 765 O O . ARG A 1 93 ? -10.959 -6.318 15.594 1.00 89.00 93 ARG A O 1
ATOM 772 N N . GLY A 1 94 ? -12.835 -5.086 15.850 1.00 86.75 94 GLY A N 1
ATOM 773 C CA . GLY A 1 94 ? -12.347 -4.193 16.896 1.00 86.75 94 GLY A CA 1
ATOM 774 C C . GLY A 1 94 ? -11.716 -2.911 16.355 1.00 86.75 94 GLY A C 1
ATOM 775 O O . GLY A 1 94 ? -11.636 -2.689 15.140 1.00 86.75 94 GLY A O 1
ATOM 776 N N . GLN A 1 95 ? -11.278 -2.061 17.280 1.00 82.56 95 GLN A N 1
ATOM 777 C CA . GLN A 1 95 ? -10.543 -0.833 16.966 1.00 82.56 95 GLN A CA 1
ATOM 778 C C . GLN A 1 95 ? -9.176 -1.149 16.341 1.00 82.56 95 GLN A C 1
ATOM 780 O O . GLN A 1 95 ? -8.626 -2.235 16.541 1.00 82.56 95 GLN A O 1
ATOM 785 N N . ARG A 1 96 ? -8.631 -0.200 15.573 1.00 82.25 96 ARG A N 1
ATOM 786 C CA . ARG A 1 96 ? -7.247 -0.266 15.087 1.00 82.25 96 ARG A CA 1
ATOM 787 C C . ARG A 1 96 ? -6.292 -0.249 16.298 1.00 82.25 96 ARG A C 1
ATOM 789 O O . ARG A 1 96 ? -6.486 0.601 17.169 1.00 82.25 96 ARG A O 1
ATOM 796 N N . PRO A 1 97 ? -5.287 -1.142 16.378 1.00 79.50 97 PRO A N 1
ATOM 797 C CA . PRO A 1 97 ? -4.264 -1.070 17.418 1.00 79.50 97 PRO A CA 1
ATOM 798 C C . PRO A 1 97 ? -3.536 0.276 17.357 1.00 79.50 97 PRO A C 1
ATOM 800 O O . PRO A 1 97 ? -3.150 0.705 16.276 1.00 79.50 97 PRO A O 1
ATOM 803 N N . ARG A 1 98 ? -3.342 0.932 18.504 1.00 73.12 98 ARG A N 1
ATOM 804 C CA . ARG A 1 98 ? -2.502 2.141 18.635 1.00 73.12 98 ARG A CA 1
ATOM 805 C C . ARG A 1 98 ? -1.104 1.833 19.186 1.00 73.12 98 ARG A C 1
ATOM 807 O O . ARG A 1 98 ? -0.341 2.740 19.484 1.00 73.12 98 ARG A O 1
ATOM 814 N N . GLU A 1 99 ? -0.797 0.552 19.351 1.00 70.19 99 GLU A N 1
ATOM 815 C CA . GLU A 1 99 ? 0.499 0.066 19.819 1.00 70.19 99 GLU A CA 1
ATOM 816 C C . GLU A 1 99 ? 1.604 0.383 18.793 1.00 70.19 99 GLU A C 1
ATOM 818 O O . GLU A 1 99 ? 1.352 0.488 17.585 1.00 70.19 99 GLU A O 1
ATOM 823 N N . LEU A 1 100 ? 2.830 0.555 19.293 1.00 65.94 100 LEU A N 1
ATOM 824 C CA . LEU A 1 100 ? 4.042 0.648 18.474 1.00 65.94 100 LEU A CA 1
ATOM 825 C C . LEU A 1 100 ? 4.277 -0.673 17.732 1.00 65.94 100 LEU A C 1
ATOM 827 O O . LEU A 1 100 ? 3.761 -1.716 18.150 1.00 65.94 100 LEU A O 1
ATOM 831 N N . TRP A 1 101 ? 5.018 -0.648 16.623 1.00 63.34 101 TRP A N 1
ATOM 832 C CA . TRP A 1 101 ? 5.293 -1.871 15.872 1.00 63.34 101 TRP A CA 1
ATOM 833 C C . TRP A 1 101 ? 6.015 -2.884 16.773 1.00 63.34 101 TRP A C 1
ATOM 835 O O . TRP A 1 101 ? 6.919 -2.489 17.502 1.00 63.34 101 TRP A O 1
ATOM 845 N N . PRO A 1 102 ? 5.691 -4.192 16.735 1.00 64.56 102 PRO A N 1
ATOM 846 C CA . PRO A 1 102 ? 6.329 -5.170 17.623 1.00 64.56 102 PRO A CA 1
ATOM 847 C C . PRO A 1 102 ? 7.850 -5.304 17.455 1.00 64.56 102 PRO A C 1
ATOM 849 O O . PRO A 1 102 ? 8.485 -5.947 18.283 1.00 64.56 102 PRO A O 1
ATOM 852 N N . LEU A 1 103 ? 8.421 -4.739 16.382 1.00 62.88 103 LEU A N 1
ATOM 853 C CA . LEU A 1 103 ? 9.869 -4.670 16.153 1.00 62.88 103 LEU A CA 1
ATOM 854 C C . LEU A 1 103 ? 10.474 -3.291 16.491 1.00 62.88 103 LEU A C 1
ATOM 856 O O . LEU A 1 103 ? 11.693 -3.146 16.434 1.00 62.88 103 LEU A O 1
ATOM 860 N N . ASP A 1 104 ? 9.667 -2.285 16.849 1.00 56.84 104 ASP A N 1
ATOM 861 C CA . ASP A 1 104 ? 10.170 -0.980 17.289 1.00 56.84 104 ASP A CA 1
ATOM 862 C C . ASP A 1 104 ? 10.947 -1.144 18.602 1.00 56.84 104 ASP A C 1
ATOM 864 O O . ASP A 1 104 ? 10.449 -1.698 19.582 1.00 56.84 104 ASP A O 1
ATOM 868 N N . GLY A 1 105 ? 12.181 -0.640 18.635 1.00 56.47 105 GLY A N 1
ATOM 869 C CA . GLY A 1 105 ? 13.069 -0.773 19.793 1.00 56.47 105 GLY A CA 1
ATOM 870 C C . GLY A 1 105 ? 13.802 -2.116 19.894 1.00 56.47 105 GLY A C 1
ATOM 871 O O . GLY A 1 105 ? 14.670 -2.250 20.756 1.00 56.47 105 GLY A O 1
ATOM 872 N N . ILE A 1 106 ? 13.540 -3.082 19.004 1.00 66.69 106 ILE A N 1
ATOM 873 C CA . ILE A 1 106 ? 14.407 -4.257 18.867 1.00 66.69 106 ILE A CA 1
ATOM 874 C C . ILE A 1 106 ? 15.688 -3.825 18.150 1.00 66.69 106 ILE A C 1
ATOM 876 O O . ILE A 1 106 ? 15.681 -3.551 16.950 1.00 66.69 106 ILE A O 1
ATOM 880 N N . LYS A 1 107 ? 16.811 -3.812 18.875 1.00 65.12 107 LYS A N 1
ATOM 881 C CA . LYS A 1 107 ? 18.139 -3.777 18.256 1.00 65.12 107 LYS A CA 1
ATOM 882 C C . LYS A 1 107 ? 18.391 -5.132 17.597 1.00 65.12 107 LYS A C 1
ATOM 884 O O . LYS A 1 107 ? 18.673 -6.112 18.281 1.00 65.12 107 LYS A O 1
ATOM 889 N N . LEU A 1 108 ? 18.229 -5.197 16.278 1.00 67.00 108 LEU A N 1
ATOM 890 C CA . LEU A 1 108 ? 18.668 -6.346 15.492 1.00 67.00 108 LEU A CA 1
ATOM 891 C C . LEU A 1 108 ? 20.195 -6.309 15.410 1.00 67.00 108 LEU A C 1
ATOM 893 O O . LEU A 1 108 ? 20.746 -5.310 14.953 1.00 67.00 108 LEU A O 1
ATOM 897 N N . GLU A 1 109 ? 20.858 -7.387 15.828 1.00 67.31 109 GLU A N 1
ATOM 898 C CA . GLU A 1 109 ? 22.303 -7.537 15.637 1.00 67.31 109 GLU A CA 1
ATOM 899 C C . GLU A 1 109 ? 22.645 -7.406 14.150 1.00 67.31 109 GLU A C 1
ATOM 901 O O . GLU A 1 109 ? 22.047 -8.060 13.285 1.00 67.31 109 GLU A O 1
ATOM 906 N N . THR A 1 110 ? 23.634 -6.574 13.844 1.00 75.94 110 THR A N 1
ATOM 907 C CA . THR A 1 110 ? 24.211 -6.488 12.508 1.00 75.94 110 THR A CA 1
ATOM 908 C C . THR A 1 110 ? 24.812 -7.834 12.110 1.00 75.94 110 THR A C 1
ATOM 910 O O . THR A 1 110 ? 25.231 -8.642 12.938 1.00 75.94 110 THR A O 1
ATOM 913 N N . LEU A 1 111 ? 24.924 -8.085 10.804 1.00 69.69 111 LEU A N 1
ATOM 914 C CA . LEU A 1 111 ? 25.525 -9.324 10.304 1.00 69.69 111 LEU A CA 1
ATOM 915 C C . LEU A 1 111 ? 26.995 -9.480 10.763 1.00 69.69 111 LEU A C 1
ATOM 917 O O . LEU A 1 111 ? 27.462 -10.606 10.926 1.00 69.69 111 LEU A O 1
ATOM 921 N N . LYS A 1 112 ? 27.695 -8.365 11.034 1.00 73.81 112 LYS A N 1
ATOM 922 C CA . LYS A 1 112 ? 29.042 -8.342 11.628 1.00 73.81 112 LYS A CA 1
ATOM 923 C C . LYS A 1 112 ? 29.018 -8.761 13.106 1.00 73.81 112 LYS A C 1
ATOM 925 O O . LYS A 1 112 ? 29.732 -9.694 13.460 1.00 73.81 112 LYS A O 1
ATOM 930 N N . GLU A 1 113 ? 28.159 -8.163 13.936 1.00 77.94 113 GLU A N 1
ATOM 931 C CA . GLU A 1 113 ? 27.983 -8.559 15.347 1.00 77.94 113 GLU A CA 1
ATOM 932 C C . GLU A 1 113 ? 27.558 -10.023 15.470 1.00 77.94 113 GLU A C 1
ATOM 934 O O . GLU A 1 113 ? 28.153 -10.776 16.229 1.00 77.94 113 GLU A O 1
ATOM 939 N N . ARG A 1 114 ? 26.609 -10.475 14.646 1.00 71.06 114 ARG A N 1
ATOM 940 C CA . ARG A 1 114 ? 26.128 -11.862 14.646 1.00 71.06 114 ARG A CA 1
ATOM 941 C C . ARG A 1 114 ? 27.198 -12.877 14.230 1.00 71.06 114 ARG A C 1
ATOM 943 O O . ARG A 1 114 ? 27.170 -14.016 14.683 1.00 71.06 114 ARG A O 1
ATOM 950 N N . ARG A 1 115 ? 28.146 -12.481 13.366 1.00 74.25 115 ARG A N 1
ATOM 951 C CA . ARG A 1 115 ? 29.340 -13.283 13.037 1.00 74.25 115 ARG A CA 1
ATOM 952 C C . ARG A 1 115 ? 30.353 -13.289 14.186 1.00 74.25 115 ARG A C 1
ATOM 954 O O . ARG A 1 115 ? 30.941 -14.332 14.436 1.00 74.25 115 ARG A O 1
ATOM 961 N N . ALA A 1 116 ? 30.536 -12.165 14.882 1.00 78.19 116 ALA A N 1
ATOM 962 C CA . ALA A 1 116 ? 31.441 -12.049 16.029 1.00 78.19 116 ALA A CA 1
ATOM 963 C C . ALA A 1 116 ? 30.916 -12.762 17.294 1.00 78.19 116 ALA A C 1
ATOM 965 O O . ALA A 1 116 ? 31.701 -13.330 18.048 1.00 78.19 116 ALA A O 1
ATOM 966 N N . ASN A 1 117 ? 29.596 -12.773 17.496 1.00 75.69 117 ASN A N 1
ATOM 967 C CA . ASN A 1 117 ? 28.907 -13.425 18.614 1.00 75.69 117 ASN A CA 1
ATOM 968 C C . ASN A 1 117 ? 28.684 -14.932 18.397 1.00 75.69 117 ASN A C 1
ATOM 970 O O . ASN A 1 117 ? 28.229 -15.610 19.320 1.00 75.69 117 ASN A O 1
ATOM 974 N N . LYS A 1 118 ? 28.968 -15.465 17.198 1.00 75.88 118 LYS A N 1
ATOM 975 C CA . LYS A 1 118 ? 28.747 -16.880 16.878 1.00 75.88 118 LYS A CA 1
ATOM 976 C C . LYS A 1 118 ? 29.702 -17.758 17.687 1.00 75.88 118 LYS A C 1
ATOM 978 O O . LYS A 1 118 ? 30.919 -17.653 17.539 1.00 75.88 118 LYS A O 1
ATOM 983 N N . LYS A 1 119 ? 29.158 -18.647 18.518 1.00 77.50 119 LYS A N 1
ATOM 984 C CA . LYS A 1 119 ? 29.964 -19.590 19.298 1.00 77.50 119 LYS A CA 1
ATOM 985 C C . LYS A 1 119 ? 30.392 -20.773 18.423 1.00 77.50 119 LYS A C 1
ATOM 987 O O . LYS A 1 119 ? 29.677 -21.117 17.482 1.00 77.50 119 LYS A O 1
ATOM 992 N N . PRO A 1 120 ? 31.519 -21.439 18.735 1.00 70.56 120 PRO A N 1
ATOM 993 C CA . PRO A 1 120 ? 31.905 -22.669 18.040 1.00 70.56 120 PRO A CA 1
ATOM 994 C C . PRO A 1 120 ? 30.869 -23.790 18.228 1.00 70.56 120 PRO A C 1
ATOM 996 O O . PRO A 1 120 ? 30.660 -24.574 17.313 1.00 70.56 120 PRO A O 1
ATOM 999 N N . GLU A 1 121 ? 30.165 -23.803 19.362 1.00 67.25 121 GLU A N 1
ATOM 1000 C CA . GLU A 1 121 ? 29.048 -24.712 19.663 1.00 67.25 121 GLU A CA 1
ATOM 1001 C C . GLU A 1 121 ? 27.880 -24.558 18.658 1.00 67.25 121 GLU A C 1
ATOM 1003 O O . GLU A 1 121 ? 27.262 -25.545 18.284 1.00 67.25 121 GLU A O 1
ATOM 1008 N N . ASP A 1 122 ? 27.637 -23.354 18.110 1.00 66.00 122 ASP A N 1
ATOM 1009 C CA . ASP A 1 122 ? 26.595 -23.100 17.090 1.00 66.00 122 ASP A CA 1
ATOM 1010 C C . ASP A 1 122 ? 26.964 -23.641 15.683 1.00 66.00 122 ASP A C 1
ATOM 1012 O O . ASP A 1 122 ? 26.269 -23.373 14.694 1.00 66.00 122 ASP A O 1
ATOM 1016 N N . LEU A 1 123 ? 28.114 -24.311 15.550 1.00 63.84 123 LEU A N 1
ATOM 1017 C CA . LEU A 1 123 ? 28.550 -25.028 14.346 1.00 63.84 123 LEU A CA 1
ATOM 1018 C C . LEU A 1 123 ? 28.425 -26.549 14.499 1.00 63.84 123 LEU A C 1
ATOM 1020 O O . LEU A 1 123 ? 28.477 -27.255 13.492 1.00 63.84 123 LEU A O 1
ATOM 1024 N N . GLU A 1 124 ? 28.263 -27.051 15.724 1.00 71.62 124 GLU A N 1
ATOM 1025 C CA . GLU A 1 124 ? 28.098 -28.474 15.993 1.00 71.62 124 GLU A CA 1
ATOM 1026 C C . GLU A 1 124 ? 26.645 -28.872 15.710 1.00 71.62 124 GLU A C 1
ATOM 1028 O O . GLU A 1 124 ? 25.727 -28.646 16.497 1.00 71.62 124 GLU A O 1
ATOM 1033 N N . ILE A 1 125 ? 26.426 -29.440 14.524 1.00 67.12 125 ILE A N 1
ATOM 1034 C CA . ILE A 1 125 ? 25.156 -30.075 14.181 1.00 67.12 125 ILE A CA 1
ATOM 1035 C C . ILE A 1 125 ? 25.082 -31.372 14.988 1.00 67.12 125 ILE A C 1
ATOM 1037 O O . ILE A 1 125 ? 25.765 -32.341 14.656 1.00 67.12 125 ILE A O 1
ATOM 1041 N N . ASP A 1 126 ? 24.247 -31.407 16.027 1.00 73.56 126 ASP A N 1
ATOM 1042 C CA . ASP A 1 126 ? 23.877 -32.671 16.660 1.00 73.56 126 ASP A CA 1
ATOM 1043 C C . ASP A 1 126 ? 23.009 -33.478 15.682 1.00 73.56 126 ASP A C 1
ATOM 1045 O O . ASP A 1 126 ? 21.803 -33.256 15.516 1.00 73.56 126 ASP A O 1
ATOM 1049 N N . TYR A 1 127 ? 23.663 -34.411 14.992 1.00 68.31 127 TYR A N 1
ATOM 1050 C CA . TYR A 1 127 ? 23.029 -35.305 14.034 1.00 68.31 127 TYR A CA 1
ATOM 1051 C C . TYR A 1 127 ? 21.962 -36.196 14.689 1.00 68.31 127 TYR A C 1
ATOM 1053 O O . TYR A 1 127 ? 21.014 -36.575 14.002 1.00 68.31 127 TYR A O 1
ATOM 1061 N N . GLU A 1 128 ? 22.042 -36.500 15.992 1.00 72.75 128 GLU A N 1
ATOM 1062 C CA . GLU A 1 128 ? 21.005 -37.284 16.669 1.00 72.75 128 GLU A CA 1
ATOM 1063 C C . GLU A 1 128 ? 19.705 -36.489 16.818 1.00 72.75 128 GLU A C 1
ATOM 1065 O O . GLU A 1 128 ? 18.624 -37.023 16.563 1.00 72.75 128 GLU A O 1
ATOM 1070 N N . ASP A 1 129 ? 19.781 -35.215 17.205 1.00 71.19 129 ASP A N 1
ATOM 1071 C CA . ASP A 1 129 ? 18.604 -34.347 17.322 1.00 71.19 129 ASP A CA 1
ATOM 1072 C C . ASP A 1 129 ? 18.045 -33.936 15.948 1.00 71.19 129 ASP A C 1
ATOM 1074 O O . ASP A 1 129 ? 16.821 -33.896 15.770 1.00 71.19 129 ASP A O 1
ATOM 1078 N N . PHE A 1 130 ? 18.901 -33.753 14.934 1.00 66.25 130 PHE A N 1
ATOM 1079 C CA . PHE A 1 130 ? 18.448 -33.587 13.549 1.00 66.25 130 PHE A CA 1
ATOM 1080 C C . PHE A 1 130 ? 17.655 -34.812 13.069 1.00 66.25 130 PHE A C 1
ATOM 1082 O O . PHE A 1 130 ? 16.537 -34.657 12.572 1.00 66.25 130 PHE A O 1
ATOM 1089 N N . ILE A 1 131 ? 18.167 -36.029 13.288 1.00 68.31 131 ILE A N 1
ATOM 1090 C CA . ILE A 1 131 ? 17.463 -37.273 12.945 1.00 68.31 131 ILE A CA 1
ATOM 1091 C C . ILE A 1 131 ? 16.141 -37.388 13.719 1.00 68.31 131 ILE A C 1
ATOM 1093 O O . ILE A 1 131 ? 15.105 -37.602 13.089 1.00 68.31 131 ILE A O 1
ATOM 1097 N N . LYS A 1 132 ? 16.118 -37.165 15.045 1.00 71.06 132 LYS A N 1
ATOM 1098 C CA . LYS A 1 132 ? 14.868 -37.171 15.840 1.00 71.06 132 LYS A CA 1
ATOM 1099 C C . LYS A 1 132 ? 13.817 -36.206 15.286 1.00 71.06 132 LYS A C 1
ATOM 1101 O O . LYS A 1 132 ? 12.637 -36.543 15.276 1.00 71.06 132 LYS A O 1
ATOM 1106 N N . SER A 1 133 ? 14.228 -35.031 14.801 1.00 64.56 133 SER A N 1
ATOM 1107 C CA . SER A 1 133 ? 13.317 -34.035 14.219 1.00 64.56 133 SER A CA 1
ATOM 1108 C C . SER A 1 133 ? 12.698 -34.458 12.878 1.00 64.56 133 SER A C 1
ATOM 1110 O O . SER A 1 133 ? 11.631 -33.959 12.519 1.00 64.56 133 SER A O 1
ATOM 1112 N N . GLN A 1 134 ? 13.337 -35.385 12.153 1.00 61.69 134 GLN A N 1
ATOM 1113 C CA . GLN A 1 134 ? 12.851 -35.908 10.871 1.00 61.69 134 GLN A CA 1
ATOM 1114 C C . GLN A 1 134 ? 12.089 -37.236 10.993 1.00 61.69 134 GLN A C 1
ATOM 1116 O O . GLN A 1 134 ? 11.395 -37.620 10.049 1.00 61.69 134 GLN A O 1
ATOM 1121 N N . VAL A 1 135 ? 12.151 -37.922 12.141 1.00 55.81 135 VAL A N 1
ATOM 1122 C CA . VAL A 1 135 ? 11.326 -39.113 12.406 1.00 55.81 135 VAL A CA 1
ATOM 1123 C C . VAL A 1 135 ? 9.874 -38.692 12.649 1.00 55.81 135 VAL A C 1
ATOM 1125 O O . VAL A 1 135 ? 9.410 -38.522 13.775 1.00 55.81 135 VAL A O 1
ATOM 1128 N N . VAL A 1 136 ? 9.128 -38.552 11.556 1.00 52.75 136 VAL A N 1
ATOM 1129 C CA . VAL A 1 136 ? 7.665 -38.568 11.583 1.00 52.75 136 VAL A CA 1
ATOM 1130 C C . VAL A 1 136 ? 7.222 -40.013 11.808 1.00 52.75 136 VAL A C 1
ATOM 1132 O O . VAL A 1 136 ? 7.520 -40.883 10.991 1.00 52.75 136 VAL A O 1
ATOM 1135 N N . GLU A 1 137 ? 6.475 -40.278 12.883 1.00 53.06 137 GLU A N 1
ATOM 1136 C CA . GLU A 1 137 ? 5.774 -41.556 13.061 1.00 53.06 137 GLU A CA 1
ATOM 1137 C C . GLU A 1 137 ? 4.682 -41.700 11.988 1.00 53.06 137 GLU A C 1
ATOM 1139 O O . GLU A 1 137 ? 3.531 -41.299 12.172 1.00 53.06 137 GLU A O 1
ATOM 1144 N N . VAL A 1 138 ? 5.044 -42.262 10.834 1.00 48.69 138 VAL A N 1
ATOM 1145 C CA . VAL A 1 138 ? 4.083 -42.641 9.795 1.00 48.69 138 VAL A CA 1
ATOM 1146 C C . VAL A 1 138 ? 3.384 -43.932 10.244 1.00 48.69 138 VAL A C 1
ATOM 1148 O O . VAL A 1 138 ? 4.066 -44.939 10.453 1.00 48.69 138 VAL A O 1
ATOM 1151 N N . PRO A 1 139 ? 2.044 -43.959 10.387 1.00 42.88 139 PRO A N 1
ATOM 1152 C CA . PRO A 1 139 ? 1.328 -45.188 10.708 1.00 42.88 139 PRO A CA 1
ATOM 1153 C C . PRO A 1 139 ? 1.596 -46.258 9.646 1.00 42.88 139 PRO A C 1
ATOM 1155 O O . PRO A 1 139 ? 1.443 -45.999 8.453 1.00 42.88 139 PRO A O 1
ATOM 1158 N N . TYR A 1 140 ? 1.977 -47.463 10.074 1.00 54.44 140 TYR A N 1
ATOM 1159 C CA . TYR A 1 140 ? 2.238 -48.577 9.164 1.00 54.44 140 TYR A CA 1
ATOM 1160 C C . TYR A 1 140 ? 0.960 -48.971 8.406 1.00 54.44 140 TYR A C 1
ATOM 1162 O O . TYR A 1 140 ? 0.002 -49.475 8.996 1.00 54.44 140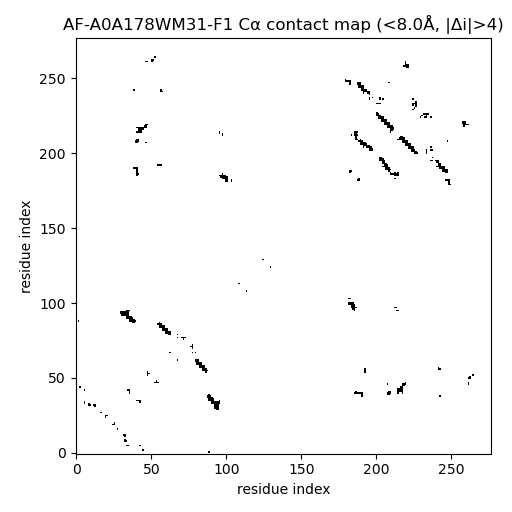 TYR A O 1
ATOM 1170 N N . ILE A 1 141 ? 0.960 -48.741 7.094 1.00 52.69 141 ILE A N 1
ATOM 1171 C CA . ILE A 1 141 ? -0.096 -49.148 6.161 1.00 52.69 141 ILE A CA 1
ATOM 1172 C C . ILE A 1 141 ? 0.425 -50.367 5.391 1.00 52.69 141 ILE A C 1
ATOM 1174 O O . ILE A 1 141 ? 1.517 -50.316 4.830 1.00 52.69 141 ILE A O 1
ATOM 1178 N N . ASP A 1 142 ? -0.339 -51.465 5.394 1.00 47.44 142 ASP A N 1
ATOM 1179 C CA . ASP A 1 142 ? 0.048 -52.748 4.784 1.00 47.44 142 ASP A CA 1
ATOM 1180 C C . ASP A 1 142 ? 0.316 -52.594 3.267 1.00 47.44 142 ASP A C 1
ATOM 1182 O O . ASP A 1 142 ? -0.616 -52.264 2.523 1.00 47.44 142 ASP A O 1
ATOM 1186 N N . PRO A 1 143 ? 1.546 -52.866 2.777 1.00 50.09 143 PRO A N 1
ATOM 1187 C CA . PRO A 1 143 ? 1.909 -52.727 1.362 1.00 50.09 143 PRO A CA 1
ATOM 1188 C C . PRO A 1 143 ? 1.192 -53.670 0.379 1.00 50.09 143 PRO A C 1
ATOM 1190 O O . PRO A 1 143 ? 1.487 -53.633 -0.811 1.00 50.09 143 PRO A O 1
ATOM 1193 N N . ARG A 1 144 ? 0.269 -54.536 0.823 1.00 48.72 144 ARG A N 1
ATOM 1194 C CA . ARG A 1 144 ? -0.511 -55.418 -0.070 1.00 48.72 144 ARG A CA 1
ATOM 1195 C C . ARG A 1 144 ? -1.689 -54.749 -0.789 1.00 48.72 144 ARG A C 1
ATOM 1197 O O . ARG A 1 144 ? -2.404 -55.431 -1.525 1.00 48.72 144 ARG A O 1
ATOM 1204 N N . ALA A 1 145 ? -1.919 -53.452 -0.593 1.00 48.97 145 ALA A N 1
ATOM 1205 C CA . ALA A 1 145 ? -2.984 -52.715 -1.266 1.00 48.97 145 ALA A CA 1
ATOM 1206 C C . ALA A 1 145 ? -2.448 -51.833 -2.410 1.00 48.97 145 ALA A C 1
ATOM 1208 O O . ALA A 1 145 ? -1.905 -50.760 -2.173 1.00 48.97 145 ALA A O 1
ATOM 1209 N N . TYR A 1 146 ? -2.756 -52.263 -3.637 1.00 42.25 146 TYR A N 1
ATOM 1210 C CA . TYR A 1 146 ? -2.529 -51.598 -4.928 1.00 42.25 146 TYR A CA 1
ATOM 1211 C C . TYR A 1 146 ? -1.155 -51.798 -5.597 1.00 42.25 146 TYR A C 1
ATOM 1213 O O . TYR A 1 146 ? -0.166 -51.132 -5.314 1.00 42.25 146 TYR A O 1
ATOM 1221 N N . ASP A 1 147 ? -1.180 -52.719 -6.557 1.00 34.00 147 ASP A N 1
ATOM 1222 C CA . ASP A 1 147 ? -0.142 -53.090 -7.516 1.00 34.00 147 ASP A CA 1
ATOM 1223 C C . ASP A 1 147 ? -0.353 -52.314 -8.835 1.00 34.00 147 ASP A C 1
ATOM 1225 O O . ASP A 1 147 ? -1.504 -52.199 -9.267 1.00 34.00 147 ASP A O 1
ATOM 1229 N N . SER A 1 148 ? 0.716 -51.757 -9.431 1.00 37.72 148 SER A N 1
ATOM 1230 C CA . SER A 1 148 ? 0.836 -51.372 -10.859 1.00 37.72 148 SER A CA 1
ATOM 1231 C C . SER A 1 148 ? 2.131 -50.573 -11.142 1.00 37.72 148 SER A C 1
ATOM 1233 O O . SER A 1 148 ? 2.117 -49.343 -11.182 1.00 37.72 148 SER A O 1
ATOM 1235 N N . ASP A 1 149 ? 3.200 -51.304 -11.454 1.00 32.50 149 ASP A N 1
ATOM 1236 C CA . ASP A 1 149 ? 4.246 -50.992 -12.448 1.00 32.50 149 ASP A CA 1
ATOM 1237 C C . ASP A 1 149 ? 5.191 -49.769 -12.296 1.00 32.50 149 ASP A C 1
ATOM 1239 O O . ASP A 1 149 ? 4.953 -48.654 -12.759 1.00 32.50 149 ASP A O 1
ATOM 1243 N N . THR A 1 150 ? 6.373 -50.106 -11.767 1.00 36.34 150 THR A N 1
ATOM 1244 C CA . THR A 1 150 ? 7.744 -49.636 -12.079 1.00 36.34 150 THR A CA 1
ATOM 1245 C C . THR A 1 150 ? 8.018 -48.988 -13.448 1.00 36.34 150 THR A C 1
ATOM 1247 O O . THR A 1 150 ? 7.612 -49.524 -14.478 1.00 36.34 150 THR A O 1
ATOM 1250 N N . MET A 1 151 ? 8.912 -47.985 -13.476 1.00 33.72 151 MET A N 1
ATOM 1251 C CA . MET A 1 151 ? 10.356 -48.182 -13.770 1.00 33.72 151 MET A CA 1
ATOM 1252 C C . MET A 1 151 ? 11.192 -46.916 -13.488 1.00 33.72 151 MET A C 1
ATOM 1254 O O . MET A 1 151 ? 10.699 -45.799 -13.636 1.00 33.72 151 MET A O 1
ATOM 1258 N N . ASP A 1 152 ? 12.464 -47.136 -13.149 1.00 30.73 152 ASP A N 1
ATOM 1259 C CA . ASP A 1 152 ? 13.541 -46.137 -13.002 1.00 30.73 152 ASP A CA 1
ATOM 1260 C C . ASP A 1 152 ? 14.556 -46.295 -14.181 1.00 30.73 152 ASP A C 1
ATOM 1262 O O . ASP A 1 152 ? 14.170 -46.868 -15.202 1.00 30.73 152 ASP A O 1
ATOM 1266 N N . GLU A 1 153 ? 15.800 -45.795 -14.251 1.00 31.38 153 GLU A N 1
ATOM 1267 C CA . GLU A 1 153 ? 16.784 -45.267 -13.280 1.00 31.38 153 GLU A CA 1
ATOM 1268 C C . GLU A 1 153 ? 17.574 -44.084 -13.910 1.00 31.38 153 GLU A C 1
ATOM 1270 O O . GLU A 1 153 ? 17.788 -44.093 -15.127 1.00 31.38 153 GLU A O 1
ATOM 1275 N N . ASN A 1 154 ? 18.032 -43.087 -13.123 1.00 28.97 154 ASN A N 1
ATOM 1276 C CA . ASN A 1 154 ? 19.467 -42.698 -13.046 1.00 28.97 154 ASN A CA 1
ATOM 1277 C C . ASN A 1 154 ? 19.771 -41.432 -12.214 1.00 28.97 154 ASN A C 1
ATOM 1279 O O . ASN A 1 154 ? 19.389 -40.313 -12.566 1.00 28.97 154 ASN A O 1
ATOM 1283 N N . GLU A 1 155 ? 20.600 -41.626 -11.190 1.00 31.62 155 GLU A N 1
ATOM 1284 C CA . GLU A 1 155 ? 21.435 -40.607 -10.545 1.00 31.62 155 GLU A CA 1
ATOM 1285 C C . GLU A 1 155 ? 22.795 -40.510 -11.261 1.00 31.62 155 GLU A C 1
ATOM 1287 O O . GLU A 1 155 ? 23.276 -41.501 -11.806 1.00 31.62 155 GLU A O 1
ATOM 1292 N N . GLU A 1 156 ? 23.455 -39.352 -11.199 1.00 30.64 156 GLU A N 1
ATOM 1293 C CA . GLU A 1 156 ? 24.924 -39.274 -11.206 1.00 30.64 156 GLU A CA 1
ATOM 1294 C C . GLU A 1 156 ? 25.349 -37.947 -10.553 1.00 30.64 156 GLU A C 1
ATOM 1296 O O . GLU A 1 156 ? 25.005 -36.861 -11.027 1.00 30.64 156 GLU A O 1
ATOM 1301 N N . GLU A 1 157 ? 26.065 -38.032 -9.430 1.00 31.84 157 GLU A N 1
ATOM 1302 C CA . GLU A 1 157 ? 26.703 -36.887 -8.773 1.00 31.84 157 GLU A CA 1
ATOM 1303 C C . GLU A 1 157 ? 28.076 -36.605 -9.400 1.00 31.84 157 GLU A C 1
ATOM 1305 O O . GLU A 1 157 ? 28.824 -37.530 -9.730 1.00 31.84 157 GLU A O 1
ATOM 1310 N N . GLN A 1 158 ? 28.472 -35.329 -9.464 1.00 28.44 158 GLN A N 1
ATOM 1311 C CA . GLN A 1 158 ? 29.893 -34.984 -9.407 1.00 28.44 158 GLN A CA 1
ATOM 1312 C C . GLN A 1 158 ? 30.117 -33.564 -8.874 1.00 28.44 158 GLN A C 1
ATOM 1314 O O . GLN A 1 158 ? 29.400 -32.629 -9.231 1.00 28.44 158 GLN A O 1
ATOM 1319 N N . GLU A 1 159 ? 31.106 -33.433 -7.991 1.00 29.28 159 GLU A N 1
ATOM 1320 C CA . GLU A 1 159 ? 31.458 -32.201 -7.286 1.00 29.28 159 GLU A CA 1
ATOM 1321 C C . GLU A 1 159 ? 32.416 -31.279 -8.068 1.00 29.28 159 GLU A C 1
ATOM 1323 O O . GLU A 1 159 ? 33.085 -31.682 -9.019 1.00 29.28 159 GLU A O 1
ATOM 1328 N N . ASP A 1 160 ? 32.552 -30.076 -7.501 1.00 25.42 160 ASP A N 1
ATOM 1329 C CA . ASP A 1 160 ? 33.727 -29.191 -7.510 1.00 25.42 160 ASP A CA 1
ATOM 1330 C C . ASP A 1 160 ? 33.906 -28.191 -8.675 1.00 25.42 160 ASP A C 1
ATOM 1332 O O . ASP A 1 160 ? 33.545 -28.413 -9.830 1.00 25.42 160 ASP A O 1
ATOM 1336 N N . GLY A 1 161 ? 34.447 -27.017 -8.327 1.00 27.38 161 GLY A N 1
ATOM 1337 C CA . GLY A 1 161 ? 34.592 -25.856 -9.208 1.00 27.38 161 GLY A CA 1
ATOM 1338 C C . GLY A 1 161 ? 34.443 -24.511 -8.489 1.00 27.38 161 GLY A C 1
ATOM 1339 O O . GLY A 1 161 ? 33.495 -23.770 -8.747 1.00 27.38 161 GLY A O 1
ATOM 1340 N N . GLY A 1 162 ? 35.366 -24.188 -7.578 1.00 26.03 162 GLY A N 1
ATOM 1341 C CA . GLY A 1 162 ? 35.358 -22.923 -6.832 1.00 26.03 162 GLY A CA 1
ATOM 1342 C C . GLY A 1 162 ? 35.505 -21.651 -7.687 1.00 26.03 162 GLY A C 1
ATOM 1343 O O . GLY A 1 162 ? 36.090 -21.661 -8.770 1.00 26.03 162 GLY A O 1
ATOM 1344 N N . GLY A 1 163 ? 35.011 -20.528 -7.155 1.00 27.39 163 GLY A N 1
ATOM 1345 C CA . GLY A 1 163 ? 35.169 -19.185 -7.722 1.00 27.39 163 GLY A CA 1
ATOM 1346 C C . GLY A 1 163 ? 35.486 -18.167 -6.627 1.00 27.39 163 GLY A C 1
ATOM 1347 O O . GLY A 1 163 ? 34.710 -18.008 -5.688 1.00 27.39 163 GLY A O 1
ATOM 1348 N N . THR A 1 164 ? 36.644 -17.520 -6.743 1.00 26.77 164 THR A N 1
ATOM 1349 C CA . THR A 1 164 ? 37.186 -16.531 -5.800 1.00 26.77 164 THR A CA 1
ATOM 1350 C C . THR A 1 164 ? 36.512 -15.164 -5.902 1.00 26.77 164 THR A C 1
ATOM 1352 O O . THR A 1 164 ? 36.193 -14.728 -7.004 1.00 26.77 164 THR A O 1
ATOM 1355 N N . ASP A 1 165 ? 36.395 -14.516 -4.742 1.00 26.91 165 ASP A N 1
ATOM 1356 C CA . ASP A 1 165 ? 36.584 -13.089 -4.436 1.00 26.91 165 ASP A CA 1
ATOM 1357 C C . ASP A 1 165 ? 36.066 -12.010 -5.411 1.00 26.91 165 ASP A C 1
ATOM 1359 O O . ASP A 1 165 ? 36.496 -11.909 -6.554 1.00 26.91 165 ASP A O 1
ATOM 1363 N N . GLU A 1 166 ? 35.262 -11.084 -4.876 1.00 32.09 166 GLU A N 1
ATOM 1364 C CA . GLU A 1 166 ? 35.698 -9.684 -4.699 1.00 32.09 166 GLU A CA 1
ATOM 1365 C C . GLU A 1 166 ? 34.714 -8.948 -3.762 1.00 32.09 166 GLU A C 1
ATOM 1367 O O . GLU A 1 166 ? 33.581 -8.626 -4.127 1.00 32.09 166 GLU A O 1
ATOM 1372 N N . ASP A 1 167 ? 35.145 -8.711 -2.518 1.00 29.95 167 ASP A N 1
ATOM 1373 C CA . ASP A 1 167 ? 34.441 -7.869 -1.547 1.00 29.95 167 ASP A CA 1
ATOM 1374 C C . ASP A 1 167 ? 34.710 -6.380 -1.845 1.00 29.95 167 ASP A C 1
ATOM 1376 O O . ASP A 1 167 ? 35.843 -5.920 -1.700 1.00 29.95 167 ASP A O 1
ATOM 1380 N N . GLU A 1 168 ? 33.678 -5.588 -2.162 1.00 34.16 168 GLU A N 1
ATOM 1381 C CA . GLU A 1 168 ? 33.749 -4.127 -1.980 1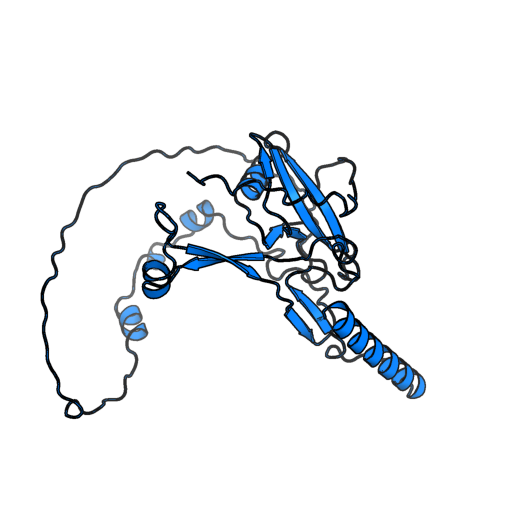.00 34.16 168 GLU A CA 1
ATOM 1382 C C . GLU A 1 168 ? 33.139 -3.736 -0.627 1.00 34.16 168 GLU A C 1
ATOM 1384 O O . GLU A 1 168 ? 31.920 -3.621 -0.460 1.00 34.16 168 GLU A O 1
ATOM 1389 N N . GLU A 1 169 ? 34.016 -3.517 0.356 1.00 33.69 169 GLU A N 1
ATOM 1390 C CA . GLU A 1 169 ? 33.682 -2.786 1.575 1.00 33.69 169 GLU A CA 1
ATOM 1391 C C . GLU A 1 169 ? 33.597 -1.281 1.287 1.00 33.69 169 GLU A C 1
ATOM 1393 O O . GLU A 1 169 ? 34.614 -0.652 1.000 1.00 33.69 169 GLU A O 1
ATOM 1398 N N . ASP A 1 170 ? 32.425 -0.675 1.486 1.00 28.62 170 ASP A N 1
ATOM 1399 C CA . ASP A 1 170 ? 32.301 0.781 1.620 1.00 28.62 170 ASP A CA 1
ATOM 1400 C C . ASP A 1 170 ? 31.866 1.126 3.054 1.00 28.62 170 ASP A C 1
ATOM 1402 O O . ASP A 1 170 ? 30.808 0.708 3.536 1.00 28.62 170 ASP A O 1
ATOM 1406 N N . LYS A 1 171 ? 32.725 1.865 3.764 1.00 33.62 171 LYS A N 1
ATOM 1407 C CA . LYS A 1 171 ? 32.505 2.310 5.148 1.00 33.62 171 LYS A CA 1
ATOM 1408 C C . LYS A 1 171 ? 31.618 3.550 5.181 1.00 33.62 171 LYS A C 1
ATOM 1410 O O . LYS A 1 171 ? 32.006 4.570 4.618 1.00 33.62 171 LYS A O 1
ATOM 1415 N N . ILE A 1 172 ? 30.546 3.521 5.971 1.00 27.88 172 ILE A N 1
ATOM 1416 C CA . ILE A 1 172 ? 29.968 4.735 6.567 1.00 27.88 172 ILE A CA 1
ATOM 1417 C C . ILE A 1 172 ? 29.600 4.427 8.024 1.00 27.88 172 ILE A C 1
ATOM 1419 O O . ILE A 1 172 ? 28.615 3.745 8.295 1.00 27.88 172 ILE A O 1
ATOM 1423 N N . GLU A 1 173 ? 30.410 4.937 8.950 1.00 35.66 173 GLU A N 1
ATOM 1424 C CA . GLU A 1 173 ? 30.054 5.118 10.359 1.00 35.66 173 GLU A CA 1
ATOM 1425 C C . GLU A 1 173 ? 29.786 6.613 10.567 1.00 35.66 173 GLU A C 1
ATOM 1427 O O . GLU A 1 173 ? 30.723 7.391 10.725 1.00 35.66 173 GLU A O 1
ATOM 1432 N N . GLU A 1 174 ? 28.518 7.019 10.556 1.00 32.22 174 GLU A N 1
ATOM 1433 C CA . GLU A 1 174 ? 28.084 8.275 11.176 1.00 32.22 174 GLU A CA 1
ATOM 1434 C C . GLU A 1 174 ? 26.826 7.980 12.000 1.00 32.22 174 GLU A C 1
ATOM 1436 O O . GLU A 1 174 ? 25.762 7.671 11.459 1.00 32.22 174 GLU A O 1
ATOM 1441 N N . GLU A 1 175 ? 26.962 8.036 13.327 1.00 35.78 175 GLU A N 1
ATOM 1442 C CA . GLU A 1 175 ? 25.836 7.977 14.259 1.00 35.78 175 GLU A CA 1
ATOM 1443 C C . GLU A 1 175 ? 25.030 9.275 14.149 1.00 35.78 175 GLU A C 1
ATOM 1445 O O . GLU A 1 175 ? 25.298 10.262 14.834 1.00 35.78 175 GLU A O 1
ATOM 1450 N N . ILE A 1 176 ? 24.025 9.280 13.276 1.00 30.31 176 ILE A N 1
ATOM 1451 C CA . ILE A 1 176 ? 22.987 10.305 13.303 1.00 30.31 176 ILE A CA 1
ATOM 1452 C C . ILE A 1 176 ? 21.898 9.816 14.262 1.00 30.31 176 ILE A C 1
ATOM 1454 O O . ILE A 1 176 ? 21.102 8.941 13.915 1.00 30.31 176 ILE A O 1
ATOM 1458 N N . GLU A 1 177 ? 21.842 10.399 15.463 1.00 35.66 177 GLU A N 1
ATOM 1459 C CA . GLU A 1 177 ? 20.671 10.322 16.347 1.00 35.66 177 GLU A CA 1
ATOM 1460 C C . GLU A 1 177 ? 19.503 11.131 15.747 1.00 35.66 177 GLU A C 1
ATOM 1462 O O . GLU A 1 177 ? 19.039 12.127 16.300 1.00 35.66 177 GLU A O 1
ATOM 1467 N N . GLU A 1 178 ? 19.009 10.703 14.584 1.00 36.56 178 GLU A N 1
ATOM 1468 C CA . GLU A 1 178 ? 17.685 11.093 14.118 1.00 36.56 178 GLU A CA 1
ATOM 1469 C C . GLU A 1 178 ? 16.666 10.476 15.082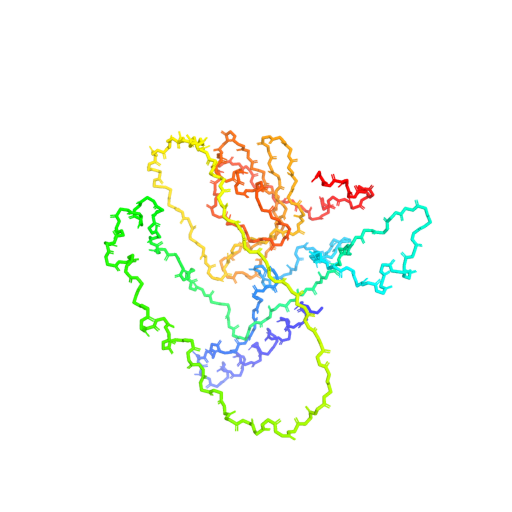 1.00 36.56 178 GLU A C 1
ATOM 1471 O O . GLU A 1 178 ? 16.598 9.250 15.243 1.00 36.56 178 GLU A O 1
ATOM 1476 N N . GLU A 1 179 ? 15.856 11.327 15.722 1.00 37.09 179 GLU A N 1
ATOM 1477 C CA . GLU A 1 179 ? 14.680 10.920 16.492 1.00 37.09 179 GLU A CA 1
ATOM 1478 C C . GLU A 1 179 ? 13.637 10.352 15.517 1.00 37.09 179 GLU A C 1
ATOM 1480 O O . GLU A 1 179 ? 12.664 10.999 15.137 1.00 37.09 179 GLU A O 1
ATOM 1485 N N . SER A 1 180 ? 13.906 9.135 15.040 1.00 39.75 180 SER A N 1
ATOM 1486 C CA . SER A 1 180 ? 13.098 8.461 14.037 1.00 39.75 180 SER A CA 1
ATOM 1487 C C . SER A 1 180 ? 11.708 8.223 14.606 1.00 39.75 180 SER A C 1
ATOM 1489 O O . SER A 1 180 ? 11.490 7.356 15.461 1.00 39.75 180 SER A O 1
ATOM 1491 N N . GLU A 1 181 ? 10.753 9.015 14.120 1.00 45.53 181 GLU A N 1
ATOM 1492 C CA . GLU A 1 181 ? 9.339 8.796 14.373 1.00 45.53 181 GLU A CA 1
ATOM 1493 C C . GLU A 1 181 ? 9.044 7.322 14.041 1.00 45.53 181 GLU A C 1
ATOM 1495 O O . GLU A 1 181 ? 9.448 6.788 12.998 1.00 45.53 181 GLU A O 1
ATOM 1500 N N . ARG A 1 182 ? 8.452 6.608 15.000 1.00 50.19 182 ARG A N 1
ATOM 1501 C CA . ARG A 1 182 ? 8.413 5.141 14.968 1.00 50.19 182 ARG A CA 1
ATOM 1502 C C . ARG A 1 182 ? 7.202 4.638 14.198 1.00 50.19 182 ARG A C 1
ATOM 1504 O O . ARG A 1 182 ? 6.186 5.324 14.067 1.00 50.19 182 ARG A O 1
ATOM 1511 N N . ALA A 1 183 ? 7.296 3.423 13.674 1.00 46.09 183 ALA A N 1
ATOM 1512 C CA . ALA A 1 183 ? 6.216 2.845 12.896 1.00 46.09 183 ALA A CA 1
ATOM 1513 C C . ALA A 1 183 ? 5.051 2.436 13.813 1.00 46.09 183 ALA A C 1
ATOM 1515 O O . ALA A 1 183 ? 5.092 1.405 14.461 1.00 46.09 183 ALA A O 1
ATOM 1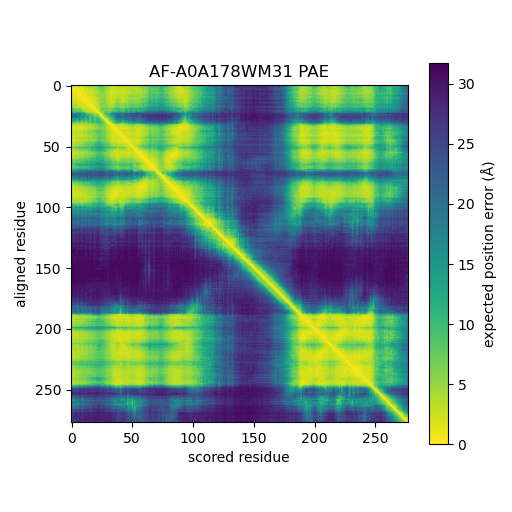516 N N . SER A 1 184 ? 3.946 3.179 13.850 1.00 48.81 184 SER A N 1
ATOM 1517 C CA . SER A 1 184 ? 2.760 2.683 14.568 1.00 48.81 184 SER A CA 1
ATOM 1518 C C . SER A 1 184 ? 2.154 1.458 13.859 1.00 48.81 184 SER A C 1
ATOM 1520 O O . SER A 1 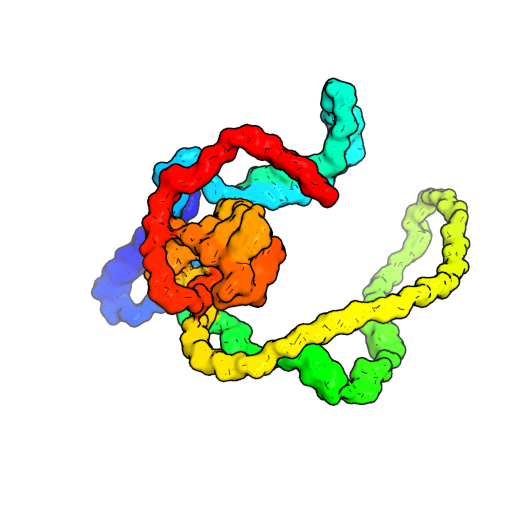184 ? 2.030 1.449 12.634 1.00 48.81 184 SER A O 1
ATOM 1522 N N . VAL A 1 185 ? 1.672 0.449 14.602 1.00 52.62 185 VAL A N 1
ATOM 1523 C CA . VAL A 1 185 ? 0.792 -0.607 14.037 1.00 52.62 185 VAL A CA 1
ATOM 1524 C C . VAL A 1 185 ? -0.518 0.001 13.525 1.00 52.62 185 VAL A C 1
ATOM 1526 O O . VAL A 1 185 ? -1.170 -0.552 12.637 1.00 52.62 185 VAL A O 1
ATOM 1529 N N . GLY A 1 186 ? -0.906 1.147 14.087 1.00 50.44 186 GLY A N 1
ATOM 1530 C CA . GLY A 1 186 ? -2.111 1.873 13.733 1.00 50.44 186 GLY A CA 1
ATOM 1531 C C . GLY A 1 186 ? -1.952 2.684 12.455 1.00 50.44 186 GLY A C 1
ATOM 1532 O O . GLY A 1 186 ? -2.481 2.306 11.407 1.00 50.44 186 GLY A O 1
ATOM 1533 N N . GLY A 1 187 ? -1.251 3.811 12.549 1.00 55.38 187 GLY A N 1
ATOM 1534 C CA . GLY A 1 187 ? -0.983 4.732 11.439 1.00 55.38 187 GLY A CA 1
ATOM 1535 C C . GLY A 1 187 ? 0.194 4.292 10.569 1.00 55.38 187 GLY A C 1
ATOM 1536 O O . GLY A 1 187 ? 1.014 5.125 10.200 1.00 55.38 187 GLY A O 1
ATOM 1537 N N . GLY A 1 188 ? 0.323 2.987 10.322 1.00 66.62 188 GLY A N 1
ATOM 1538 C CA . GLY A 1 188 ? 1.550 2.366 9.827 1.00 66.62 188 GLY A CA 1
ATOM 1539 C C . GLY A 1 188 ? 1.969 2.717 8.399 1.00 66.62 188 GLY A C 1
ATOM 1540 O O . GLY A 1 188 ? 1.348 3.520 7.703 1.00 66.62 188 GLY A O 1
ATOM 1541 N N . TRP A 1 189 ? 3.055 2.062 7.980 1.00 80.31 189 TRP A N 1
ATOM 1542 C CA . TRP A 1 189 ? 3.801 2.301 6.741 1.00 80.31 189 TRP A CA 1
ATOM 1543 C C . TRP A 1 189 ? 2.887 2.566 5.530 1.00 80.31 189 TRP A C 1
ATOM 1545 O O . TRP A 1 189 ? 1.892 1.869 5.302 1.00 80.31 189 TRP A O 1
ATOM 1555 N N . GLY A 1 190 ? 3.265 3.550 4.712 1.00 88.31 190 GLY A N 1
ATOM 1556 C CA . GLY A 1 190 ? 2.582 3.859 3.462 1.00 88.31 190 GLY A CA 1
ATOM 1557 C C . GLY A 1 190 ? 2.580 2.660 2.514 1.00 88.31 190 GLY A C 1
ATOM 1558 O O . GLY A 1 190 ? 3.499 1.844 2.511 1.00 88.31 190 GLY A O 1
ATOM 1559 N N . ARG A 1 191 ? 1.545 2.538 1.684 1.00 91.38 191 ARG A N 1
ATOM 1560 C CA . ARG A 1 191 ? 1.451 1.494 0.653 1.00 91.38 191 ARG A CA 1
ATOM 1561 C C . ARG A 1 191 ? 1.854 2.076 -0.693 1.00 91.38 191 ARG A C 1
ATOM 1563 O O . ARG A 1 191 ? 1.197 3.008 -1.151 1.00 91.38 191 ARG A O 1
ATOM 1570 N N . ILE A 1 192 ? 2.844 1.500 -1.370 1.00 92.69 192 ILE A N 1
ATOM 1571 C CA . ILE A 1 192 ? 3.153 1.851 -2.763 1.00 92.69 192 ILE A CA 1
ATOM 1572 C C . ILE A 1 192 ? 1.993 1.374 -3.653 1.00 92.69 192 ILE A C 1
ATOM 1574 O O . ILE A 1 192 ? 1.738 0.175 -3.763 1.00 92.69 192 ILE A O 1
ATOM 1578 N N . ILE A 1 193 ? 1.270 2.308 -4.277 1.00 90.81 193 ILE A N 1
ATOM 1579 C CA . ILE A 1 193 ? 0.034 2.038 -5.044 1.00 90.81 193 ILE A CA 1
ATOM 1580 C C . ILE A 1 193 ? 0.208 2.111 -6.563 1.00 90.81 193 ILE A C 1
ATOM 1582 O O . ILE A 1 193 ? -0.713 1.725 -7.280 1.00 90.81 193 ILE A O 1
ATOM 1586 N N . PHE A 1 194 ? 1.383 2.517 -7.051 1.00 89.62 194 PHE A N 1
ATOM 1587 C CA . PHE A 1 194 ? 1.796 2.363 -8.450 1.00 89.62 194 PHE A CA 1
ATOM 1588 C C . PHE A 1 194 ? 3.266 1.912 -8.539 1.00 89.62 194 PHE A C 1
ATOM 1590 O O . PHE A 1 194 ? 4.028 2.158 -7.603 1.00 89.62 194 PHE A O 1
ATOM 1597 N N . PRO A 1 195 ? 3.702 1.280 -9.647 1.00 90.81 195 PRO A N 1
ATOM 1598 C CA . PRO A 1 195 ? 5.091 0.858 -9.832 1.00 90.81 195 PRO A CA 1
ATOM 1599 C C . PRO A 1 195 ? 6.117 1.994 -9.631 1.00 90.81 195 PRO A C 1
ATOM 1601 O O . PRO A 1 195 ? 6.007 3.026 -10.300 1.00 90.81 195 PRO A O 1
ATOM 1604 N N . PRO A 1 196 ? 7.150 1.806 -8.782 1.00 92.69 196 PRO A N 1
ATOM 1605 C CA . PRO A 1 196 ? 8.211 2.792 -8.570 1.00 92.69 196 PRO A CA 1
ATOM 1606 C C . PRO A 1 196 ? 8.903 3.232 -9.863 1.00 92.69 196 PRO A C 1
ATOM 1608 O O . PRO A 1 196 ? 9.502 2.425 -10.586 1.00 92.69 196 PRO A O 1
ATOM 1611 N N . PHE A 1 197 ? 8.866 4.536 -10.143 1.00 93.62 197 PHE A N 1
ATOM 1612 C CA . PHE A 1 197 ? 9.459 5.102 -11.350 1.00 93.62 197 PHE A CA 1
ATOM 1613 C C . PHE A 1 197 ? 10.932 5.443 -11.124 1.00 93.62 197 PHE A C 1
ATOM 1615 O O . PHE A 1 197 ? 11.267 6.378 -10.395 1.00 93.62 197 PHE A O 1
ATOM 1622 N N . ARG A 1 198 ? 11.818 4.684 -11.772 1.00 92.19 198 ARG A N 1
ATOM 1623 C CA . ARG A 1 198 ? 13.276 4.769 -11.619 1.00 92.19 198 ARG A CA 1
ATOM 1624 C C . ARG A 1 198 ? 13.879 5.568 -12.779 1.00 92.19 198 ARG A C 1
ATOM 1626 O O . ARG A 1 198 ? 13.730 5.178 -13.933 1.00 92.19 198 ARG A O 1
ATOM 1633 N N . LYS A 1 199 ? 14.593 6.661 -12.491 1.00 90.94 199 LYS A N 1
ATOM 1634 C CA . LYS A 1 199 ? 15.302 7.487 -13.485 1.00 90.94 199 LYS A CA 1
ATOM 1635 C C . LYS A 1 199 ? 16.712 7.831 -12.993 1.00 90.94 199 LYS A C 1
ATOM 1637 O O . LYS A 1 199 ? 16.931 8.831 -12.314 1.00 90.94 199 LYS A O 1
ATOM 1642 N N . GLY A 1 200 ? 17.690 6.994 -13.345 1.00 89.00 200 GLY A N 1
ATOM 1643 C CA . GLY A 1 200 ? 19.110 7.216 -13.040 1.00 89.00 200 GLY A CA 1
ATOM 1644 C C . GLY A 1 200 ? 19.415 7.267 -11.536 1.00 89.00 200 GLY A C 1
ATOM 1645 O O . GLY A 1 200 ? 19.489 6.220 -10.887 1.00 89.00 200 GLY A O 1
ATOM 1646 N N . LYS A 1 201 ? 19.611 8.487 -11.013 1.00 90.56 201 LYS A N 1
ATOM 1647 C CA . LYS A 1 201 ? 19.897 8.811 -9.598 1.00 90.56 201 LYS A CA 1
ATOM 1648 C C . LYS A 1 201 ? 18.643 9.197 -8.785 1.00 90.56 201 LYS A C 1
ATOM 1650 O O . LYS A 1 201 ? 18.779 9.642 -7.648 1.00 90.56 201 LYS A O 1
ATOM 1655 N N . GLN A 1 202 ? 17.448 9.081 -9.367 1.00 93.06 202 GLN A N 1
ATOM 1656 C CA . GLN A 1 202 ? 16.165 9.433 -8.753 1.00 93.06 202 GLN A CA 1
ATOM 1657 C C . GLN A 1 202 ? 15.184 8.255 -8.838 1.00 93.06 202 GLN A C 1
ATOM 1659 O O . GLN A 1 202 ? 15.073 7.605 -9.881 1.00 93.06 202 GLN A O 1
ATOM 1664 N N . VAL A 1 203 ? 14.421 8.028 -7.771 1.00 94.00 203 VAL A N 1
ATOM 1665 C CA . VAL A 1 203 ? 13.234 7.163 -7.746 1.00 94.00 203 VAL A CA 1
ATOM 1666 C C . VAL A 1 203 ? 12.033 8.002 -7.311 1.00 94.00 203 VAL A C 1
ATOM 1668 O O . VAL A 1 203 ? 12.158 8.879 -6.461 1.00 94.00 203 VAL A O 1
ATOM 1671 N N . THR A 1 204 ? 10.875 7.781 -7.927 1.00 94.19 204 THR A N 1
ATOM 1672 C CA . THR A 1 204 ? 9.600 8.395 -7.523 1.00 94.19 204 THR A CA 1
ATOM 1673 C C . THR A 1 204 ? 8.646 7.297 -7.070 1.00 94.19 204 THR A C 1
ATOM 1675 O O . THR A 1 204 ? 8.419 6.344 -7.821 1.00 94.19 204 THR A O 1
ATOM 1678 N N . LEU A 1 205 ? 8.123 7.433 -5.853 1.00 92.94 205 LEU A N 1
ATOM 1679 C CA . LEU A 1 205 ? 7.173 6.520 -5.226 1.00 92.94 205 LEU A CA 1
ATOM 1680 C C . LEU A 1 205 ? 5.811 7.207 -5.130 1.00 92.94 205 LEU A C 1
ATOM 1682 O O . LEU A 1 205 ? 5.714 8.295 -4.564 1.00 92.94 205 LEU A O 1
ATOM 1686 N N . ASP A 1 206 ? 4.773 6.556 -5.651 1.00 92.00 206 ASP A N 1
ATOM 1687 C CA . ASP A 1 206 ? 3.386 7.004 -5.524 1.00 92.00 206 ASP A CA 1
ATOM 1688 C C . ASP A 1 206 ? 2.689 6.115 -4.488 1.00 92.00 206 ASP A C 1
ATOM 1690 O O . ASP A 1 206 ? 2.559 4.899 -4.674 1.00 92.00 206 ASP A O 1
ATOM 1694 N N . MET A 1 207 ? 2.285 6.716 -3.371 1.00 91.69 207 MET A N 1
ATOM 1695 C CA . MET A 1 207 ? 1.929 6.015 -2.142 1.00 91.69 207 MET A CA 1
ATOM 1696 C C . MET A 1 207 ? 0.560 6.446 -1.616 1.00 91.69 207 MET A C 1
ATOM 1698 O O . MET A 1 207 ? 0.161 7.605 -1.710 1.00 91.69 207 MET A O 1
ATOM 1702 N N . CYS A 1 208 ? -0.158 5.498 -1.024 1.00 91.25 208 CYS A N 1
ATOM 1703 C CA . CYS A 1 208 ? -1.293 5.779 -0.160 1.00 91.25 208 CYS A CA 1
ATOM 1704 C C . CYS A 1 208 ? -0.791 5.781 1.283 1.00 91.25 208 CYS A C 1
ATOM 1706 O O . CYS A 1 208 ? -0.266 4.767 1.745 1.00 91.25 208 CYS A O 1
ATOM 1708 N N . VAL A 1 209 ? -0.951 6.906 1.974 1.00 88.81 209 VAL A N 1
ATOM 1709 C CA . VAL A 1 209 ? -0.414 7.138 3.323 1.00 88.81 209 VAL A CA 1
ATOM 1710 C C . VAL A 1 209 ? -1.546 7.476 4.297 1.00 88.81 209 VAL A C 1
ATOM 1712 O O . VAL A 1 209 ? -2.530 8.091 3.875 1.00 88.81 209 VAL A O 1
ATOM 1715 N N . PRO A 1 210 ? -1.475 7.077 5.578 1.00 87.06 210 PRO A N 1
ATOM 1716 C CA . PRO A 1 210 ? -2.359 7.608 6.607 1.00 87.06 210 PRO A CA 1
ATOM 1717 C C . PRO A 1 210 ? -1.935 9.045 6.947 1.00 87.06 210 PRO A C 1
ATOM 1719 O O . PRO A 1 210 ? -0.751 9.332 7.061 1.00 87.06 210 PRO A O 1
ATOM 1722 N N . THR A 1 211 ? -2.894 9.957 7.111 1.00 83.94 211 THR A N 1
ATOM 1723 C CA . THR A 1 211 ? -2.616 11.368 7.477 1.00 83.94 211 THR A CA 1
ATOM 1724 C C . THR A 1 211 ? -2.774 11.650 8.968 1.00 83.94 211 THR A C 1
ATOM 1726 O O . THR A 1 211 ? -2.566 12.772 9.419 1.00 83.94 211 THR A O 1
ATOM 1729 N N . LYS A 1 212 ? -3.218 10.650 9.732 1.00 80.38 212 LYS A N 1
ATOM 1730 C CA . LYS A 1 212 ? -3.467 10.711 11.174 1.00 80.38 212 LYS A CA 1
ATOM 1731 C C . LYS A 1 212 ? -2.987 9.404 11.788 1.00 80.38 212 LYS A C 1
ATOM 1733 O O . LYS A 1 212 ? -3.224 8.351 11.198 1.00 80.38 212 LYS A O 1
ATOM 1738 N N . GLU A 1 213 ? -2.414 9.460 12.986 1.00 74.38 213 GLU A N 1
ATOM 1739 C CA . GLU A 1 213 ? -1.936 8.287 13.743 1.00 74.38 213 GLU A CA 1
ATOM 1740 C C . GLU A 1 213 ? -3.027 7.217 13.935 1.00 74.38 213 GLU A C 1
ATOM 1742 O O . GLU A 1 213 ? -2.772 6.019 13.865 1.00 74.38 213 GLU A O 1
ATOM 1747 N N . ASP A 1 214 ? -4.285 7.646 14.071 1.00 74.94 214 ASP A N 1
ATOM 1748 C CA . ASP A 1 214 ? -5.467 6.775 14.126 1.00 74.94 214 ASP A CA 1
ATOM 1749 C C . ASP A 1 214 ? -5.758 5.993 12.826 1.00 74.94 214 ASP A C 1
ATOM 1751 O O . ASP A 1 214 ? -6.708 5.204 12.762 1.00 74.94 214 ASP A O 1
ATOM 1755 N N . GLY A 1 215 ? -5.043 6.274 11.733 1.00 80.00 215 GLY A N 1
ATOM 1756 C CA . GLY A 1 215 ? -5.378 5.821 10.380 1.00 80.00 215 GLY A CA 1
ATOM 1757 C C . GLY A 1 215 ? -6.802 6.213 9.956 1.00 80.00 215 GLY A C 1
ATOM 1758 O O . GLY A 1 215 ? -7.395 5.589 9.077 1.00 80.00 215 GLY A O 1
ATOM 1759 N N . SER A 1 216 ? -7.417 7.204 10.607 1.00 83.38 216 SER A N 1
ATOM 1760 C CA . SER A 1 216 ? -8.821 7.577 10.386 1.00 83.38 216 SER A CA 1
ATOM 1761 C C . SER A 1 216 ? -9.042 8.246 9.026 1.00 83.38 216 SER A C 1
ATOM 1763 O O . SER A 1 216 ? -10.133 8.147 8.458 1.00 83.38 216 SER A O 1
ATOM 1765 N N . GLU A 1 217 ? -7.986 8.839 8.474 1.00 87.31 217 GLU A N 1
ATOM 1766 C CA . GLU A 1 217 ? -7.885 9.472 7.162 1.00 87.31 217 GLU A CA 1
ATOM 1767 C C . GLU A 1 217 ? -6.591 9.033 6.466 1.00 87.31 217 GLU A C 1
ATOM 1769 O O . GLU A 1 217 ? -5.658 8.541 7.102 1.00 87.31 217 GLU A O 1
ATOM 1774 N N . GLY A 1 218 ? -6.558 9.179 5.144 1.00 87.88 218 GLY A N 1
ATOM 1775 C CA . GLY A 1 218 ? -5.373 8.916 4.342 1.00 87.88 218 GLY A CA 1
ATOM 1776 C C . GLY A 1 218 ? -5.377 9.751 3.071 1.00 87.88 218 GLY A C 1
ATOM 1777 O O . GLY A 1 218 ? -6.435 10.200 2.623 1.00 87.88 218 GLY A O 1
ATOM 1778 N N . ALA A 1 219 ? -4.193 9.951 2.506 1.00 89.31 219 ALA A N 1
ATOM 1779 C CA . ALA A 1 219 ? -3.941 10.780 1.336 1.00 89.31 219 ALA A CA 1
ATOM 1780 C C . ALA A 1 219 ? -3.144 10.019 0.269 1.00 89.31 219 ALA A C 1
ATOM 1782 O O . ALA A 1 219 ? -2.646 8.910 0.488 1.00 89.31 219 ALA A O 1
ATOM 1783 N N . PHE A 1 220 ? -3.061 10.634 -0.908 1.00 89.88 220 PHE A N 1
ATOM 1784 C CA . PHE A 1 220 ? -2.102 10.280 -1.943 1.00 89.88 220 PHE A CA 1
ATOM 1785 C C . PHE A 1 220 ? -0.839 11.129 -1.745 1.00 89.88 220 PHE A C 1
ATOM 1787 O O . PHE A 1 220 ? -0.926 12.356 -1.684 1.00 89.88 220 PHE A O 1
ATOM 1794 N N . GLU A 1 221 ? 0.322 10.488 -1.658 1.00 88.94 221 GLU A N 1
ATOM 1795 C CA . GLU A 1 221 ? 1.625 11.147 -1.555 1.00 88.94 221 GLU A CA 1
ATOM 1796 C C . GLU A 1 221 ? 2.527 10.683 -2.704 1.00 88.94 221 GLU A C 1
ATOM 1798 O O . GLU A 1 221 ? 2.633 9.488 -2.983 1.00 88.94 221 GLU A O 1
ATOM 1803 N N . ARG A 1 222 ? 3.211 11.627 -3.360 1.00 89.88 222 ARG A N 1
ATOM 1804 C CA . ARG A 1 222 ? 4.276 11.339 -4.327 1.00 89.88 222 ARG A CA 1
ATOM 1805 C C . ARG A 1 222 ? 5.619 11.748 -3.727 1.00 89.88 222 ARG A C 1
ATOM 1807 O O . ARG A 1 222 ? 5.948 12.934 -3.724 1.00 89.88 222 ARG A O 1
ATOM 1814 N N . ARG A 1 223 ? 6.414 10.777 -3.270 1.00 88.25 223 ARG A N 1
ATOM 1815 C CA . ARG A 1 223 ? 7.751 11.014 -2.700 1.00 88.25 223 ARG A CA 1
ATOM 1816 C C . ARG A 1 223 ? 8.830 10.843 -3.768 1.00 88.25 223 ARG A C 1
ATOM 1818 O O . ARG A 1 223 ? 8.793 9.919 -4.579 1.00 88.25 223 ARG A O 1
ATOM 1825 N N . VAL A 1 224 ? 9.803 11.752 -3.778 1.00 91.38 224 VAL A N 1
ATOM 1826 C CA . VAL A 1 224 ? 10.950 11.738 -4.697 1.00 91.38 224 VAL A CA 1
ATOM 1827 C C . VAL A 1 224 ? 12.222 11.514 -3.893 1.00 91.38 224 VAL A C 1
ATOM 1829 O O . VAL A 1 224 ? 12.585 12.345 -3.069 1.00 91.38 224 VAL A O 1
ATOM 1832 N N . ILE A 1 225 ? 12.910 10.410 -4.168 1.00 89.56 225 ILE A N 1
ATOM 1833 C CA . ILE A 1 225 ? 14.103 9.969 -3.441 1.00 89.56 225 ILE A CA 1
ATOM 1834 C C . ILE A 1 225 ? 15.301 10.039 -4.391 1.00 89.56 225 ILE A C 1
ATOM 1836 O O . ILE A 1 225 ? 15.253 9.513 -5.506 1.00 89.56 225 ILE A O 1
ATOM 1840 N N . THR A 1 226 ? 16.379 10.704 -3.976 1.00 90.62 226 THR A N 1
ATOM 1841 C CA . THR A 1 226 ? 17.569 10.952 -4.806 1.00 90.62 226 THR A CA 1
ATOM 1842 C C . THR A 1 226 ? 18.840 10.420 -4.148 1.00 90.62 226 THR A C 1
ATOM 1844 O O . THR A 1 226 ? 19.085 10.687 -2.972 1.00 90.62 226 THR A O 1
ATOM 1847 N N . LYS A 1 227 ? 19.701 9.736 -4.925 1.00 88.38 227 LYS A N 1
ATOM 1848 C CA . LYS A 1 227 ? 20.958 9.133 -4.425 1.00 88.38 227 LYS A CA 1
ATOM 1849 C C . LYS A 1 227 ? 21.851 10.146 -3.695 1.00 88.38 227 LYS A C 1
ATOM 1851 O O . LYS A 1 227 ? 22.552 9.775 -2.770 1.00 88.38 227 LYS A O 1
ATOM 1856 N N . SER A 1 228 ? 21.837 11.410 -4.122 1.00 87.19 228 SER A N 1
ATOM 1857 C CA . SER A 1 228 ? 22.676 12.471 -3.552 1.00 87.19 228 SER A CA 1
ATOM 1858 C C . SER A 1 228 ? 22.193 13.024 -2.211 1.00 87.19 228 SER A C 1
ATOM 1860 O O . SER A 1 228 ? 22.956 13.736 -1.576 1.00 87.19 228 SER A O 1
ATOM 1862 N N . LYS A 1 229 ? 20.933 12.786 -1.823 1.00 85.38 229 LYS A N 1
ATOM 1863 C CA . LYS A 1 229 ? 20.401 13.234 -0.528 1.00 85.38 229 LYS A CA 1
ATOM 1864 C C . LYS A 1 229 ? 20.412 12.124 0.518 1.00 85.38 229 LYS A C 1
ATOM 1866 O O . LYS A 1 229 ? 20.650 12.397 1.680 1.00 85.38 229 LYS A O 1
ATOM 1871 N N . ASN A 1 230 ? 20.091 10.899 0.109 1.00 83.06 230 ASN A N 1
ATOM 1872 C CA . ASN A 1 230 ? 20.202 9.720 0.957 1.00 83.06 230 ASN A CA 1
ATOM 1873 C C . ASN A 1 230 ? 20.448 8.499 0.042 1.00 83.06 230 ASN A C 1
ATOM 1875 O O . ASN A 1 230 ? 19.561 8.151 -0.753 1.00 83.06 230 ASN A O 1
ATOM 1879 N N . PRO A 1 231 ? 21.654 7.898 0.061 1.00 86.06 231 PRO A N 1
ATOM 1880 C CA . PRO A 1 231 ? 22.012 6.813 -0.847 1.00 86.06 231 PRO A CA 1
ATOM 1881 C C . PRO A 1 231 ? 21.278 5.505 -0.517 1.00 86.06 231 PRO A C 1
ATOM 1883 O O . PRO A 1 231 ? 20.863 4.805 -1.448 1.00 86.06 231 PRO A O 1
ATOM 1886 N N . ASP A 1 232 ? 21.046 5.223 0.765 1.00 83.94 232 ASP A N 1
ATOM 1887 C CA . ASP A 1 232 ? 20.475 3.963 1.253 1.00 83.94 232 ASP A CA 1
ATOM 1888 C C . ASP A 1 232 ? 18.971 3.886 1.022 1.00 83.94 232 ASP A C 1
ATOM 1890 O O . ASP A 1 232 ? 18.483 2.925 0.426 1.00 83.94 232 ASP A O 1
ATOM 1894 N N . LEU A 1 233 ? 18.229 4.945 1.355 1.00 85.56 233 LEU A N 1
ATOM 1895 C CA . LEU A 1 233 ? 16.812 5.061 1.005 1.00 85.56 233 LEU A CA 1
ATOM 1896 C C . LEU A 1 233 ? 16.609 5.046 -0.511 1.00 85.56 233 LEU A C 1
ATOM 1898 O O . LEU A 1 233 ? 15.627 4.492 -1.002 1.00 85.56 233 LEU A O 1
ATOM 1902 N N . HIS A 1 234 ? 17.545 5.601 -1.287 1.00 88.19 234 HIS A N 1
ATOM 1903 C CA . HIS A 1 234 ? 17.512 5.481 -2.744 1.00 88.19 234 HIS A CA 1
ATOM 1904 C C . HIS A 1 234 ? 17.752 4.032 -3.215 1.00 88.19 234 HIS A C 1
ATOM 1906 O O . HIS A 1 234 ? 17.117 3.597 -4.181 1.00 88.19 234 HIS A O 1
ATOM 1912 N N . LEU A 1 235 ? 18.631 3.267 -2.557 1.00 89.00 235 LEU A N 1
ATOM 1913 C CA . LEU A 1 235 ? 18.839 1.844 -2.843 1.00 89.00 235 LEU A CA 1
ATOM 1914 C C . LEU A 1 235 ? 17.601 1.011 -2.480 1.00 89.00 235 LEU A C 1
ATOM 1916 O O . LEU A 1 235 ? 17.154 0.207 -3.300 1.00 89.00 235 LEU A O 1
ATOM 1920 N N . GLN A 1 236 ? 17.006 1.252 -1.310 1.00 91.06 236 GLN A N 1
ATOM 1921 C CA . GLN A 1 236 ? 15.746 0.639 -0.881 1.00 91.06 236 GLN A CA 1
ATOM 1922 C C . GLN A 1 236 ? 14.621 0.954 -1.878 1.00 91.06 236 GLN A C 1
ATOM 1924 O O . GLN A 1 236 ? 14.023 0.034 -2.427 1.00 91.06 236 GLN A O 1
ATOM 1929 N N . ALA A 1 237 ? 14.422 2.226 -2.240 1.00 91.12 237 ALA A N 1
ATOM 1930 C CA . ALA A 1 237 ? 13.410 2.644 -3.213 1.00 91.12 237 ALA A CA 1
ATOM 1931 C C . ALA A 1 237 ? 13.633 2.041 -4.611 1.00 91.12 237 ALA A C 1
ATOM 1933 O O . ALA A 1 237 ? 12.675 1.757 -5.333 1.00 91.12 237 ALA A O 1
ATOM 1934 N N . LYS A 1 238 ? 14.893 1.814 -5.017 1.00 91.62 238 LYS A N 1
ATOM 1935 C CA . LYS A 1 238 ? 15.203 1.071 -6.249 1.00 91.62 238 LYS A CA 1
ATOM 1936 C C . LYS A 1 238 ? 14.823 -0.405 -6.155 1.00 91.62 238 LYS A C 1
ATOM 1938 O O . LYS A 1 238 ? 14.431 -0.959 -7.185 1.00 91.62 238 LYS A O 1
ATOM 1943 N N . LYS A 1 239 ? 14.938 -1.027 -4.981 1.00 92.56 239 LYS A N 1
ATOM 1944 C CA . LYS A 1 239 ? 14.573 -2.431 -4.735 1.00 92.56 239 LYS A CA 1
ATOM 1945 C C . LYS A 1 239 ? 13.069 -2.635 -4.500 1.00 92.56 239 LYS A C 1
ATOM 1947 O O . LYS A 1 239 ? 12.597 -3.732 -4.751 1.00 92.56 239 LYS A O 1
ATOM 1952 N N . SER A 1 240 ? 12.316 -1.604 -4.109 1.00 92.00 240 SER A N 1
ATOM 1953 C CA . SER A 1 240 ? 10.866 -1.697 -3.874 1.00 92.00 240 SER A CA 1
ATOM 1954 C C . SER A 1 240 ? 10.032 -1.976 -5.130 1.00 92.00 240 SER A C 1
ATOM 1956 O O . SER A 1 240 ? 10.329 -1.521 -6.242 1.00 92.00 240 SER A O 1
ATOM 1958 N N . PHE A 1 241 ? 8.913 -2.661 -4.931 1.00 91.06 241 PHE A N 1
ATOM 1959 C CA . PHE A 1 241 ? 7.928 -3.032 -5.936 1.00 91.06 241 PHE A CA 1
ATOM 1960 C C . PHE A 1 241 ? 6.555 -2.399 -5.669 1.00 91.06 241 PHE A C 1
ATOM 1962 O O . PHE A 1 241 ? 6.316 -1.690 -4.691 1.00 91.06 241 PHE A O 1
ATOM 1969 N N . TRP A 1 242 ? 5.640 -2.603 -6.614 1.00 90.88 242 TRP A N 1
ATOM 1970 C CA . TRP A 1 242 ? 4.256 -2.165 -6.488 1.00 90.88 242 TRP A CA 1
ATOM 1971 C C . TRP A 1 242 ? 3.527 -3.026 -5.454 1.00 90.88 242 TRP A C 1
ATOM 1973 O O . TRP A 1 242 ? 3.447 -4.240 -5.610 1.00 90.88 242 TRP A O 1
ATOM 1983 N N . GLY A 1 243 ? 2.962 -2.392 -4.428 1.00 89.00 243 GLY A N 1
ATOM 1984 C CA . GLY A 1 243 ? 2.297 -3.070 -3.318 1.00 89.00 243 GLY A CA 1
ATOM 1985 C C . GLY A 1 243 ? 3.150 -3.200 -2.061 1.00 89.00 243 GLY A C 1
ATOM 1986 O O . GLY A 1 243 ? 2.596 -3.530 -1.012 1.00 89.00 243 GLY A O 1
ATOM 1987 N N . ASP A 1 244 ? 4.439 -2.866 -2.116 1.00 90.69 244 ASP A N 1
ATOM 1988 C CA . ASP A 1 244 ? 5.303 -2.873 -0.936 1.00 90.69 244 ASP A CA 1
ATOM 1989 C C . ASP A 1 244 ? 4.862 -1.827 0.101 1.00 90.69 244 ASP A C 1
ATOM 1991 O O . ASP A 1 244 ? 4.172 -0.842 -0.201 1.00 90.69 244 ASP A O 1
ATOM 1995 N N . LEU A 1 245 ? 5.256 -2.071 1.351 1.00 89.06 245 LEU A N 1
ATOM 1996 C CA . LEU A 1 245 ? 5.195 -1.076 2.415 1.00 89.06 245 LEU A CA 1
ATOM 1997 C C . LEU A 1 245 ? 6.398 -0.133 2.309 1.00 89.06 245 LEU A C 1
ATOM 1999 O O . LEU A 1 245 ? 7.502 -0.564 1.985 1.00 89.06 245 LEU A O 1
ATOM 2003 N N . TRP A 1 246 ? 6.190 1.138 2.642 1.00 87.25 246 TRP A N 1
ATOM 2004 C CA . TRP A 1 246 ? 7.226 2.163 2.686 1.00 87.25 246 TRP A CA 1
ATOM 2005 C C . TRP A 1 246 ? 7.153 2.971 3.996 1.00 87.25 246 TRP A C 1
ATOM 2007 O O . TRP A 1 246 ? 6.064 3.428 4.358 1.00 87.25 246 TRP A O 1
ATOM 2017 N N . PRO A 1 247 ? 8.268 3.174 4.722 1.00 80.56 247 PRO A N 1
ATOM 2018 C CA . PRO A 1 247 ? 8.260 3.927 5.972 1.00 80.56 247 PRO A CA 1
ATOM 2019 C C . PRO A 1 247 ? 7.975 5.414 5.719 1.00 80.56 247 PRO A C 1
ATOM 2021 O O . PRO A 1 247 ? 8.654 6.078 4.932 1.00 80.56 247 PRO A O 1
ATOM 2024 N N . LEU A 1 248 ? 6.970 5.951 6.414 1.00 68.50 248 LEU A N 1
ATOM 2025 C CA . LEU A 1 248 ? 6.557 7.360 6.308 1.00 68.50 248 LEU A CA 1
ATOM 2026 C C . LEU A 1 248 ? 7.614 8.313 6.879 1.00 68.50 248 LEU A C 1
ATOM 2028 O O . LEU A 1 248 ? 7.805 9.418 6.371 1.00 68.50 248 LEU A O 1
ATOM 2032 N N . THR A 1 249 ? 8.314 7.837 7.905 1.00 57.25 249 THR A N 1
ATOM 2033 C CA . THR A 1 249 ? 9.081 8.607 8.892 1.00 57.25 249 THR A CA 1
ATOM 2034 C C . THR A 1 249 ? 10.494 8.963 8.445 1.00 57.25 249 THR A C 1
ATOM 2036 O O . THR A 1 249 ? 11.248 9.603 9.165 1.00 57.25 249 THR A O 1
ATOM 2039 N N . THR A 1 250 ? 10.823 8.630 7.196 1.00 50.00 250 THR A N 1
ATOM 2040 C CA . THR A 1 250 ? 11.994 9.149 6.486 1.00 50.00 250 THR A CA 1
ATOM 2041 C C . THR A 1 250 ? 11.752 10.600 6.073 1.00 50.00 250 THR A C 1
ATOM 2043 O O . THR A 1 250 ? 11.546 10.906 4.892 1.00 50.00 250 THR A O 1
ATOM 2046 N N . GLN A 1 251 ? 11.726 11.495 7.063 1.00 45.53 251 GLN A N 1
ATOM 2047 C CA . GLN A 1 251 ? 11.755 12.928 6.817 1.00 45.53 251 GLN A CA 1
ATOM 2048 C C . GLN A 1 251 ? 13.054 13.264 6.073 1.00 45.53 251 GLN A C 1
ATOM 2050 O O . GLN A 1 251 ? 14.146 12.886 6.478 1.00 45.53 251 GLN A O 1
ATOM 2055 N N . GLN A 1 252 ? 12.942 13.986 4.961 1.00 40.56 252 GLN A N 1
ATOM 2056 C CA . GLN A 1 252 ? 14.039 14.830 4.503 1.00 40.56 252 GLN A CA 1
ATOM 2057 C C . GLN A 1 252 ? 13.631 16.254 4.822 1.00 40.56 252 GLN A C 1
ATOM 2059 O O . GLN A 1 252 ? 12.627 16.731 4.284 1.00 40.56 252 GLN A O 1
ATOM 2064 N N . GLU A 1 253 ? 14.411 16.906 5.680 1.00 37.16 253 GLU A N 1
ATOM 2065 C CA . GLU A 1 253 ? 14.146 18.255 6.167 1.00 37.16 253 GLU A CA 1
ATOM 2066 C C . GLU A 1 253 ? 13.682 19.206 5.050 1.00 37.16 253 GLU A C 1
ATOM 2068 O O . GLU A 1 253 ? 14.290 19.307 3.977 1.00 37.16 253 GLU A O 1
ATOM 2073 N N . ASN A 1 254 ? 12.599 19.938 5.323 1.00 36.78 254 ASN 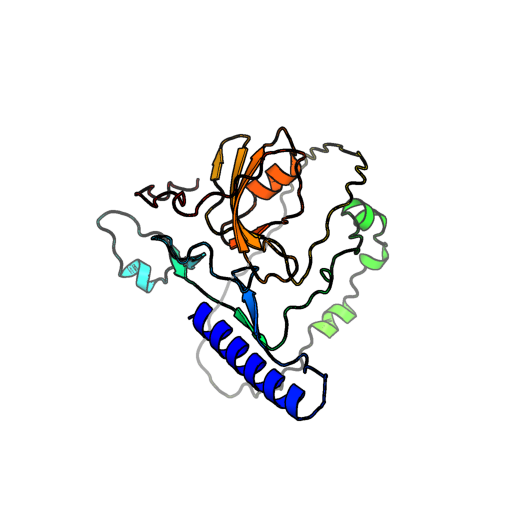A N 1
ATOM 2074 C CA . ASN A 1 254 ? 12.161 21.116 4.569 1.00 36.78 254 ASN A CA 1
ATOM 2075 C C . ASN A 1 254 ? 11.988 20.953 3.038 1.00 36.78 254 ASN A C 1
ATOM 2077 O O . ASN A 1 254 ? 12.041 21.925 2.277 1.00 36.78 254 ASN A O 1
ATOM 2081 N N . GLY A 1 255 ? 11.681 19.745 2.559 1.00 34.91 255 GLY A N 1
ATOM 2082 C CA . GLY A 1 255 ? 11.155 19.531 1.210 1.00 34.91 255 GLY A CA 1
ATOM 2083 C C . GLY A 1 255 ? 9.632 19.674 1.170 1.00 34.91 255 GLY A C 1
ATOM 2084 O O . GLY A 1 255 ? 8.953 18.736 1.559 1.00 34.91 255 GLY A O 1
ATOM 2085 N N . LYS A 1 256 ? 9.101 20.806 0.666 1.00 37.72 256 LYS A N 1
ATOM 2086 C CA . LYS A 1 256 ? 7.647 21.095 0.554 1.00 37.72 256 LYS A CA 1
ATOM 2087 C C . LYS A 1 256 ? 6.810 19.845 0.247 1.00 37.72 256 LYS A C 1
ATOM 2089 O O . LYS A 1 256 ? 6.803 19.393 -0.903 1.00 37.72 256 LYS A O 1
ATOM 2094 N N . GLU A 1 257 ? 6.054 19.371 1.237 1.00 45.09 257 GLU A N 1
ATOM 2095 C CA . GLU A 1 257 ? 5.031 18.350 1.036 1.00 45.09 257 GLU A CA 1
ATOM 2096 C C . GLU A 1 257 ? 4.040 18.848 -0.013 1.00 45.0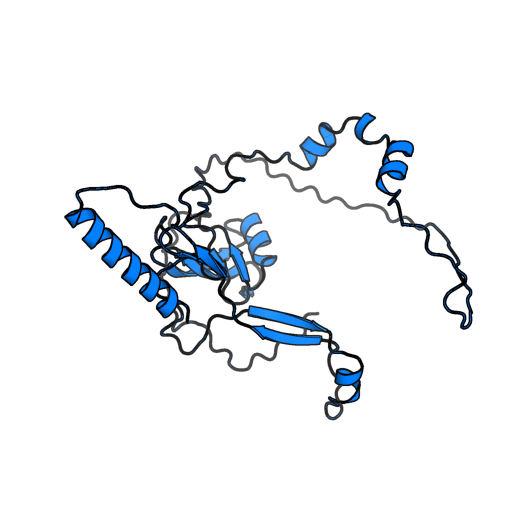9 257 GLU A C 1
ATOM 2098 O O . GLU A 1 257 ? 3.259 19.776 0.205 1.00 45.09 257 GLU A O 1
ATOM 2103 N N . LYS A 1 258 ? 4.094 18.249 -1.200 1.00 47.72 258 LYS A N 1
ATOM 2104 C CA . LYS A 1 258 ? 3.047 18.423 -2.195 1.00 47.72 258 LYS A CA 1
ATOM 2105 C C . LYS A 1 258 ? 2.081 17.275 -2.017 1.00 47.72 258 LYS A C 1
ATOM 2107 O O . LYS A 1 258 ? 2.300 16.195 -2.558 1.00 47.72 258 LYS A O 1
ATOM 2112 N N . GLN A 1 259 ? 1.001 17.539 -1.290 1.00 50.84 259 GLN A N 1
ATOM 2113 C CA . GLN A 1 259 ? -0.221 16.768 -1.446 1.00 50.84 259 GLN A CA 1
ATOM 2114 C C . GLN A 1 259 ? -0.604 16.872 -2.929 1.00 50.84 259 GLN A C 1
ATOM 2116 O O . GLN A 1 259 ? -0.857 17.967 -3.434 1.00 50.84 259 GLN A O 1
ATOM 2121 N N . VAL A 1 260 ? -0.497 15.763 -3.662 1.00 55.50 260 VAL A N 1
ATOM 2122 C CA . VAL A 1 260 ? -0.788 15.736 -5.099 1.00 55.50 260 VAL A CA 1
ATOM 2123 C C . VAL A 1 260 ? -2.184 15.169 -5.264 1.00 55.50 260 VAL A C 1
ATOM 2125 O O . VAL A 1 260 ? -2.444 14.046 -4.834 1.00 55.50 260 VAL A O 1
ATOM 2128 N N . ASP A 1 261 ? -3.070 15.918 -5.914 1.00 52.94 261 ASP A N 1
ATOM 2129 C CA . ASP A 1 261 ? -4.380 15.390 -6.270 1.00 52.94 261 ASP A CA 1
ATOM 2130 C C . ASP A 1 261 ? -4.219 14.160 -7.159 1.00 52.94 261 ASP A C 1
ATOM 2132 O O . ASP A 1 261 ? -3.464 14.148 -8.138 1.00 52.94 261 ASP A O 1
ATOM 2136 N N . ALA A 1 262 ? -4.957 13.104 -6.824 1.00 56.03 262 ALA A N 1
ATOM 2137 C CA . ALA A 1 262 ? -4.831 11.815 -7.488 1.00 56.03 262 ALA A CA 1
ATOM 2138 C C . ALA A 1 262 ? -5.328 11.836 -8.958 1.00 56.03 262 ALA A C 1
ATOM 2140 O O . ALA A 1 262 ? -5.201 10.843 -9.669 1.00 56.03 262 ALA A O 1
ATOM 2141 N N . GLU A 1 263 ? -5.798 12.981 -9.461 1.00 53.41 263 GLU A N 1
ATOM 2142 C CA . GLU A 1 263 ? -5.950 13.270 -10.895 1.00 53.41 263 GLU A CA 1
ATOM 2143 C C . GLU A 1 263 ? -4.613 13.175 -11.663 1.00 53.41 263 GLU A C 1
ATOM 2145 O O . GLU A 1 263 ? -4.595 12.774 -12.823 1.00 53.41 263 GLU A O 1
ATOM 2150 N N . TRP A 1 264 ? -3.470 13.420 -11.005 1.00 46.25 264 TRP A N 1
ATOM 2151 C CA . TRP A 1 264 ? -2.118 13.218 -11.561 1.00 46.25 264 TRP A CA 1
ATOM 2152 C C . TRP A 1 264 ? -1.632 11.753 -11.532 1.00 46.25 264 TRP A C 1
ATOM 2154 O O . TRP A 1 264 ? -0.431 11.479 -11.712 1.00 46.25 264 TRP A O 1
ATOM 2164 N N . CYS A 1 265 ? -2.532 10.790 -11.305 1.00 51.62 265 CYS A N 1
ATOM 2165 C CA . CYS A 1 265 ? -2.256 9.373 -11.530 1.00 51.62 265 CYS A CA 1
ATOM 2166 C C . CYS A 1 265 ? -2.024 9.142 -13.027 1.00 51.62 265 CYS A C 1
ATOM 2168 O O . CYS A 1 265 ? -2.985 8.991 -13.780 1.00 51.62 265 CYS A O 1
ATOM 2170 N N . ARG A 1 266 ? -0.742 9.113 -13.432 1.00 53.91 266 ARG A N 1
ATOM 2171 C CA . ARG A 1 266 ? -0.266 8.951 -14.820 1.00 53.91 266 ARG A CA 1
ATOM 2172 C C . ARG A 1 266 ? -1.212 8.070 -15.637 1.00 53.91 266 ARG A C 1
ATOM 2174 O O . ARG A 1 266 ? -1.393 6.921 -15.229 1.00 53.91 266 ARG A O 1
ATOM 2181 N N . PRO A 1 267 ? -1.791 8.547 -16.751 1.00 44.91 267 PRO A N 1
ATOM 2182 C CA . PRO A 1 267 ? -2.572 7.691 -17.632 1.00 44.91 267 PRO A CA 1
ATOM 2183 C C . PRO A 1 267 ? -1.776 6.426 -17.966 1.00 44.91 267 PRO A C 1
ATOM 2185 O O . PRO A 1 267 ? -0.593 6.517 -18.293 1.00 44.91 267 PRO A O 1
ATOM 2188 N N . ASP A 1 268 ? -2.408 5.252 -17.879 1.00 47.38 268 ASP A N 1
ATOM 2189 C CA . ASP A 1 268 ? -1.825 4.010 -18.413 1.00 47.38 268 ASP A CA 1
ATOM 2190 C C . ASP A 1 268 ? -1.992 3.992 -19.947 1.00 47.38 268 ASP A C 1
ATOM 2192 O O . ASP A 1 268 ? -2.448 3.007 -20.523 1.00 47.38 268 ASP A O 1
ATOM 2196 N N . GLU A 1 269 ? -1.676 5.112 -20.607 1.00 41.28 269 GLU A N 1
ATOM 2197 C CA . GLU A 1 269 ? -1.661 5.240 -22.062 1.00 41.28 269 GLU A CA 1
ATOM 2198 C C . GLU A 1 269 ? -0.448 4.486 -22.606 1.00 41.28 269 GLU A C 1
ATOM 2200 O O . GLU A 1 269 ? 0.650 5.024 -22.741 1.00 41.28 269 GLU A O 1
ATOM 2205 N N . ASP A 1 270 ? -0.667 3.198 -22.868 1.00 40.62 270 ASP A N 1
ATOM 2206 C CA . ASP A 1 270 ? 0.032 2.380 -23.859 1.00 40.62 270 ASP A CA 1
ATOM 2207 C C . ASP A 1 270 ? 1.567 2.438 -23.878 1.00 40.62 270 ASP A C 1
ATOM 2209 O O . ASP A 1 270 ? 2.214 2.107 -24.881 1.00 40.62 270 ASP A O 1
ATOM 2213 N N . GLN A 1 271 ? 2.189 2.670 -22.719 1.00 37.44 271 GLN A N 1
ATOM 2214 C CA . GLN A 1 271 ? 3.491 2.072 -22.458 1.00 37.44 271 GLN A CA 1
ATOM 2215 C C . GLN A 1 271 ? 3.300 0.560 -22.366 1.00 37.44 271 GLN A C 1
ATOM 2217 O O . GLN A 1 271 ? 3.133 -0.018 -21.291 1.00 37.44 271 GLN A O 1
ATOM 2222 N N . LYS A 1 272 ? 3.368 -0.078 -23.547 1.00 34.34 272 LYS A N 1
ATOM 2223 C CA . LYS A 1 272 ? 3.837 -1.455 -23.715 1.00 34.34 272 LYS A CA 1
ATOM 2224 C C . LYS A 1 272 ? 4.875 -1.693 -22.630 1.00 34.34 272 LYS A C 1
ATOM 2226 O O . LYS A 1 272 ? 5.896 -1.005 -22.636 1.00 34.34 272 LYS A O 1
ATOM 2231 N N . TRP A 1 273 ? 4.611 -2.634 -21.725 1.00 41.06 273 TRP A N 1
ATOM 2232 C CA . TRP A 1 273 ? 5.595 -3.069 -20.741 1.00 41.06 273 TRP A CA 1
ATOM 2233 C C . TRP A 1 273 ? 6.830 -3.521 -21.512 1.00 41.06 273 TRP A C 1
ATOM 2235 O O . TRP A 1 273 ? 6.845 -4.619 -22.080 1.00 41.06 273 TRP A O 1
ATOM 2245 N N . GLY A 1 274 ? 7.805 -2.611 -21.606 1.00 32.56 274 GLY A N 1
ATOM 2246 C CA . GLY A 1 274 ? 9.063 -2.841 -22.289 1.00 32.56 274 GLY A CA 1
ATOM 2247 C C . GLY A 1 274 ? 9.693 -4.083 -21.692 1.00 32.56 274 GLY A C 1
ATOM 2248 O O . GLY A 1 274 ? 9.488 -4.365 -20.508 1.00 32.56 274 GLY A O 1
ATOM 2249 N N . GLY A 1 275 ? 10.398 -4.849 -22.524 1.00 33.56 275 GLY A N 1
ATOM 2250 C CA . GLY A 1 275 ? 11.135 -6.002 -22.032 1.00 33.56 275 GLY A CA 1
ATOM 2251 C C . GLY A 1 275 ? 11.973 -5.569 -20.837 1.00 33.56 275 GLY A C 1
ATOM 2252 O O . GLY A 1 275 ? 12.823 -4.689 -20.969 1.00 33.56 275 GLY A O 1
ATOM 2253 N N . TRP A 1 276 ? 11.686 -6.156 -19.677 1.00 34.59 276 TRP A N 1
ATOM 2254 C CA . TRP A 1 276 ? 12.710 -6.265 -18.655 1.00 34.59 276 TRP A CA 1
ATOM 2255 C C . TRP A 1 276 ? 13.845 -7.070 -19.307 1.00 34.59 276 TRP A C 1
ATOM 2257 O O . TRP A 1 276 ? 13.519 -8.054 -19.985 1.00 34.59 276 TRP A O 1
ATOM 2267 N N . PRO A 1 277 ? 15.103 -6.606 -19.216 1.00 36.47 277 PRO A N 1
ATOM 2268 C CA . PRO A 1 277 ? 16.244 -7.357 -19.729 1.00 36.47 277 PRO A CA 1
ATOM 2269 C C . PRO A 1 277 ? 16.354 -8.721 -19.036 1.00 36.47 277 PRO A C 1
ATOM 2271 O O . PRO A 1 277 ? 15.965 -8.801 -17.846 1.00 36.47 277 PRO A O 1
#

Solvent-accessible surface area (backbone atoms only — not comparable to full-atom values): 17662 Å² total; per-residue (Å²): 111,73,70,56,56,49,49,52,34,56,53,50,49,61,50,50,52,56,48,29,69,72,71,76,49,95,74,84,62,67,71,53,49,53,33,51,74,30,70,50,30,30,66,31,72,63,59,46,73,86,34,103,54,78,82,54,44,74,48,82,42,78,52,50,72,67,53,60,71,65,60,69,49,91,94,46,88,65,71,65,56,44,77,45,78,48,71,78,76,44,74,42,74,4,62,68,54,81,49,66,31,96,61,67,89,60,83,74,76,48,76,64,55,52,59,71,69,56,54,78,71,82,68,63,76,59,62,69,61,55,49,58,74,67,63,69,90,70,81,89,70,75,84,86,71,84,88,84,82,90,86,87,88,86,86,85,89,83,85,90,83,88,82,83,87,84,87,83,86,81,90,83,91,73,92,73,87,66,87,64,62,72,59,29,61,22,32,21,48,19,21,26,64,42,70,52,45,76,54,96,61,35,34,38,43,40,28,38,32,33,76,36,66,79,6,58,34,37,40,41,40,65,49,78,39,35,42,91,81,42,52,63,64,27,51,51,52,68,70,50,53,59,63,36,77,42,76,73,56,73,75,64,85,94,61,82,84,56,80,46,67,56,80,72,59,71,76,89,75,76,72,68,82,66,81,77,132

Organism: Arabidopsis thaliana (NCBI:txid3702)

Foldseek 3Di:
DLLVQQVVLVVVVVVVVVVCVVVVHDDDDQQRGKFWQDDFLFSADFLCPPPPDDFKDWDKDFDDPVCQVPVDDDPDRDDRIDTDIDDDIDMDGGAQDQAFDPCVPPPDDDPVRCVVPDDPVNVDDPVVVVVVVPPDPDPDDDPPPDDDDDDDDDDDDDDDDDDDDDDDDDDDDDPDPDPQPGATSAQGFWWQRDFWDDDPQKIKTWTWGQPDSNSHHIATFIDMDGCVQPVVVSVVSVVDGHGDTHGPRPDDPPDDGDRDRCNVVDPPPDPPPPDDD

Sequence (277 aa):
MRSHILWMEKRKLRKLEKKMKKDGKEVLDLKSGAHIVAPCPHDGKCPLENTGKYCHFVQRLQRTSSQRSYKRTKGVPLRGFEDEKFCFVAFRRGQRPRELWPLDGIKLETLKERRANKKPEDLEIDYEDFIKSQVVEVPYIDPRAYDSDTMDENEEEQEDGGGTDEDEEDKIEEEIEEESERASVGGGWGRIIFPPFRKGKQVTLDMCVPTKEDGSEGAFERRVITKSKNPDLHLQAKKSFWGDLWPLTTQQENGKEKQVDAEWCRPDEDQKWGGWP

pLDDT: mean 70.08, std 21.56, range [25.42, 94.19]

Radius of gyration: 26.95 Å; Cα contacts (8 Å, |Δi|>4): 336; chains: 1; bounding box: 66×76×68 Å

Secondary structure (DSSP, 8-state):
-HHHHHHHHHHHHHHHHHHHHHHT-----TTSSEEEEES-S-SS--TTTTSSS---EEEEEEPPHHHHHHS--TTSPPPSEEEEEE---EEEESSPP-SBPTTTT--PPPHHHHHHS--GGGG---HHHHHHHH--------TTS--------------------------------------BSSS--EEE-S--EEETTEEEEEEEEESSTT-S-EEEEEEEEETTT-HHHHHHHHH--TT-EE-TT---TT----B--GGGS--------PPP-

Mean predicted aligned error: 16.72 Å